Protein AF-0000000083128935 (afdb_homodimer)

Structure (mmCIF, N/CA/C/O backbone):
data_AF-0000000083128935-model_v1
#
loop_
_entity.id
_entity.type
_entity.pdbx_description
1 polymer 'RING-type domain-containing protein'
#
loop_
_atom_site.group_PDB
_atom_site.id
_atom_site.type_symbol
_atom_site.label_atom_id
_atom_site.label_alt_id
_atom_site.label_comp_id
_atom_site.label_asym_id
_atom_site.label_entity_id
_atom_site.label_seq_id
_atom_site.pdbx_PDB_ins_code
_atom_site.Cartn_x
_atom_site.Cartn_y
_atom_site.Cartn_z
_atom_site.occupancy
_atom_site.B_iso_or_equiv
_atom_site.auth_seq_id
_atom_site.auth_comp_id
_atom_site.auth_asym_id
_atom_site.auth_atom_id
_atom_site.pdbx_PDB_model_num
ATOM 1 N N . ILE A 1 1 ? -3.771 40.812 11.758 1 50.5 1 ILE A N 1
ATOM 2 C CA . ILE A 1 1 ? -2.947 39.75 12.344 1 50.5 1 ILE A CA 1
ATOM 3 C C . ILE A 1 1 ? -3.793 38.5 12.578 1 50.5 1 ILE A C 1
ATOM 5 O O . ILE A 1 1 ? -3.291 37.375 12.492 1 50.5 1 ILE A O 1
ATOM 9 N N . LEU A 1 2 ? -5.234 38.781 12.961 1 57.22 2 LEU A N 1
ATOM 10 C CA . LEU A 1 2 ? -6.129 37.688 13.312 1 57.22 2 LEU A CA 1
ATOM 11 C C . LEU A 1 2 ? -6.469 36.844 12.086 1 57.22 2 LEU A C 1
ATOM 13 O O . LEU A 1 2 ? -6.551 35.625 12.172 1 57.22 2 LEU A O 1
ATOM 17 N N . LEU A 1 3 ? -6.664 37.625 10.883 1 59.31 3 LEU A N 1
ATOM 18 C CA . LEU A 1 3 ? -7.074 36.938 9.672 1 59.31 3 LEU A CA 1
ATOM 19 C C . LEU A 1 3 ? -5.957 36.031 9.148 1 59.31 3 LEU A C 1
ATOM 21 O O . LEU A 1 3 ? -6.211 34.906 8.688 1 59.31 3 LEU A O 1
ATOM 25 N N . ARG A 1 4 ? -4.691 36.594 9.391 1 59.19 4 ARG A N 1
ATOM 26 C CA . ARG A 1 4 ? -3.564 35.812 8.891 1 59.19 4 ARG A CA 1
ATOM 27 C C . ARG A 1 4 ? -3.389 34.531 9.695 1 59.19 4 ARG A C 1
ATOM 29 O O . ARG A 1 4 ? -3.088 33.469 9.133 1 59.19 4 ARG A O 1
ATOM 36 N N . GLU A 1 5 ? -3.822 34.719 10.977 1 65.25 5 GLU A N 1
ATOM 37 C CA . GLU A 1 5 ? -3.688 33.562 11.844 1 65.25 5 GLU A CA 1
ATOM 38 C C . GLU A 1 5 ? -4.746 32.5 11.523 1 65.25 5 GLU A C 1
ATOM 40 O O . GLU A 1 5 ? -4.465 31.297 11.547 1 65.25 5 GLU A O 1
ATOM 45 N N . GLY A 1 6 ? -5.879 33.094 11.086 1 65.88 6 GLY A N 1
ATOM 46 C CA . GLY A 1 6 ? -6.988 32.219 10.758 1 65.88 6 GLY A CA 1
ATOM 47 C C . GLY A 1 6 ? -6.777 31.469 9.461 1 65.88 6 GLY A C 1
ATOM 48 O O . GLY A 1 6 ? -7.074 30.266 9.375 1 65.88 6 GLY A O 1
ATOM 49 N N . CYS A 1 7 ? -6.223 32.156 8.461 1 71.62 7 CYS A N 1
ATOM 50 C CA . CYS A 1 7 ? -6 31.547 7.16 1 71.62 7 CYS A CA 1
ATOM 51 C C . CYS A 1 7 ? -4.918 30.469 7.242 1 71.62 7 CYS A C 1
ATOM 53 O O . CYS A 1 7 ? -5.031 29.422 6.613 1 71.62 7 CYS A O 1
ATOM 55 N N . LYS A 1 8 ? -3.975 30.766 8.062 1 73.38 8 LYS A N 1
ATOM 56 C CA . LYS A 1 8 ? -2.881 29.812 8.203 1 73.38 8 LYS A CA 1
ATOM 57 C C . LYS A 1 8 ? -3.354 28.531 8.891 1 73.38 8 LYS A C 1
ATOM 59 O O . LYS A 1 8 ? -2.953 27.422 8.508 1 73.38 8 LYS A O 1
ATOM 64 N N . LYS A 1 9 ? -4.293 28.812 9.805 1 74.25 9 LYS A N 1
ATOM 65 C CA . LYS A 1 9 ? -4.828 27.672 10.531 1 74.25 9 LYS A CA 1
ATOM 66 C C . LYS A 1 9 ? -5.66 26.781 9.609 1 74.25 9 LYS A C 1
ATOM 68 O O . LYS A 1 9 ? -5.582 25.547 9.688 1 74.25 9 LYS A O 1
ATOM 73 N N . ILE A 1 10 ? -6.371 27.422 8.719 1 83.25 10 ILE A N 1
ATOM 74 C CA . ILE A 1 10 ? -7.23 26.672 7.793 1 83.25 10 ILE A CA 1
ATOM 75 C C . ILE A 1 10 ? -6.371 25.922 6.777 1 83.25 10 ILE A C 1
ATOM 77 O O . ILE A 1 10 ? -6.652 24.781 6.445 1 83.25 10 ILE A O 1
ATOM 81 N N . LEU A 1 11 ? -5.328 26.609 6.254 1 85 11 LEU A N 1
ATOM 82 C CA . LEU A 1 11 ? -4.438 25.969 5.297 1 85 11 LEU A CA 1
ATOM 83 C C . LEU A 1 11 ? -3.744 24.75 5.926 1 85 11 LEU A C 1
ATOM 85 O O . LEU A 1 11 ? -3.609 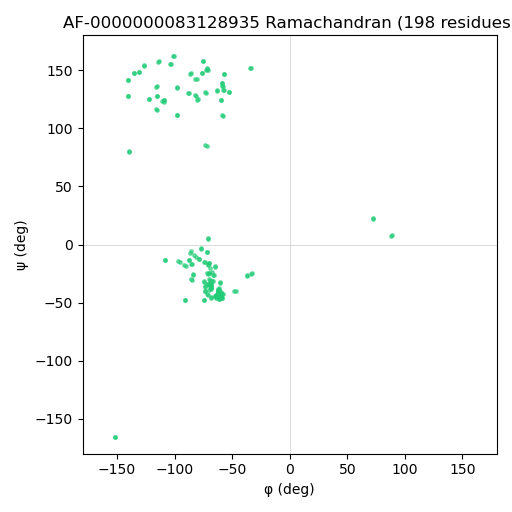23.719 5.285 1 85 11 LEU A O 1
ATOM 89 N N . VAL A 1 12 ? -3.369 24.891 7.18 1 87.69 12 VAL A N 1
ATOM 90 C CA . VAL A 1 12 ? -2.697 23.812 7.887 1 87.69 12 VAL A CA 1
ATOM 91 C C . VAL A 1 12 ? -3.674 22.656 8.102 1 87.69 12 VAL A C 1
ATOM 93 O O . VAL A 1 12 ? -3.332 21.5 7.875 1 87.69 12 VAL A O 1
ATOM 96 N N . ALA A 1 13 ? -4.824 23.031 8.516 1 89.44 13 ALA A N 1
ATOM 97 C CA . ALA A 1 13 ? -5.84 22 8.75 1 89.44 13 ALA A CA 1
ATOM 98 C C . ALA A 1 13 ? -6.176 21.266 7.465 1 89.44 13 ALA A C 1
ATOM 100 O O . ALA A 1 13 ? -6.352 20.047 7.473 1 89.44 13 ALA A O 1
ATOM 101 N N . ASP A 1 14 ? -6.254 22.031 6.41 1 91.38 14 ASP A N 1
ATOM 102 C CA . ASP A 1 14 ? -6.547 21.422 5.109 1 91.38 14 ASP A CA 1
ATOM 103 C C . ASP A 1 14 ? -5.434 20.469 4.684 1 91.38 14 ASP A C 1
ATOM 105 O O . ASP A 1 14 ? -5.703 19.375 4.191 1 91.38 14 ASP A O 1
ATOM 109 N N . SER A 1 15 ? -4.262 20.984 4.91 1 91.94 15 SER A N 1
ATOM 110 C CA . SER A 1 15 ? -3.121 20.141 4.566 1 91.94 15 SER A CA 1
ATOM 111 C C . SER A 1 15 ? -3.09 18.875 5.418 1 91.94 15 SER A C 1
ATOM 113 O O . SER A 1 15 ? -2.834 17.781 4.91 1 91.94 15 SER A O 1
ATOM 115 N N . LEU A 1 16 ? -3.289 19.031 6.629 1 92.94 16 LEU A N 1
ATOM 116 C CA . LEU A 1 16 ? -3.324 17.891 7.535 1 92.94 16 LEU A CA 1
ATOM 117 C C . LEU A 1 16 ? -4.43 16.906 7.141 1 92.94 16 LEU A C 1
ATOM 119 O O . LEU A 1 16 ? -4.219 15.695 7.117 1 92.94 16 LEU A O 1
ATOM 123 N N . SER A 1 17 ? -5.547 17.406 6.777 1 95.25 17 SER A N 1
ATOM 124 C CA . SER A 1 17 ? -6.672 16.578 6.355 1 95.25 17 SER A CA 1
ATOM 125 C C . SER A 1 17 ? -6.348 15.82 5.074 1 95.25 17 SER A C 1
ATOM 127 O O . SER A 1 17 ? -6.684 14.641 4.941 1 95.25 17 SER A O 1
ATOM 129 N N . LEU A 1 18 ? -5.758 16.5 4.125 1 95.5 18 LEU A N 1
ATOM 130 C CA . LEU A 1 18 ? -5.387 15.844 2.877 1 95.5 18 LEU A CA 1
ATOM 131 C C . LEU A 1 18 ? -4.391 14.719 3.127 1 95.5 18 LEU A C 1
ATOM 133 O O . LEU A 1 18 ? -4.555 13.609 2.609 1 95.5 18 LEU A O 1
ATOM 137 N N . LEU A 1 19 ? -3.396 15.008 3.912 1 93.94 19 LEU A N 1
ATOM 138 C CA . LEU A 1 19 ? -2.391 14 4.219 1 93.94 19 LEU A CA 1
ATOM 139 C C . LEU A 1 19 ? -3.014 12.812 4.941 1 93.94 19 LEU A C 1
ATOM 141 O O . LEU A 1 19 ? -2.664 11.656 4.672 1 93.94 19 LEU A O 1
ATOM 145 N N . LYS A 1 20 ? -3.906 13.047 5.844 1 93.69 20 LYS A N 1
ATOM 146 C CA . LYS A 1 20 ? -4.605 11.984 6.562 1 93.69 20 LYS A CA 1
ATOM 147 C C . LYS A 1 20 ? -5.438 11.133 5.609 1 93.69 20 LYS A C 1
ATOM 149 O O . LYS A 1 20 ? -5.441 9.906 5.707 1 93.69 20 LYS A O 1
ATOM 154 N N . LYS A 1 21 ? -6.156 11.781 4.703 1 94.5 21 LYS A N 1
ATOM 155 C CA . LYS A 1 21 ? -6.953 11.07 3.705 1 94.5 21 LYS A CA 1
ATOM 156 C C . LYS A 1 21 ? -6.07 10.18 2.832 1 94.5 21 LYS A C 1
ATOM 158 O O . LYS A 1 21 ? -6.406 9.023 2.578 1 94.5 21 LYS A O 1
ATOM 163 N N . MET A 1 22 ? -4.941 10.68 2.377 1 92.94 22 MET A N 1
ATOM 164 C CA . MET A 1 22 ? -3.99 9.906 1.579 1 92.94 22 MET A CA 1
ATOM 165 C C . MET A 1 22 ? -3.508 8.68 2.342 1 92.94 22 MET A C 1
ATOM 167 O O . MET A 1 22 ? -3.463 7.578 1.79 1 92.94 22 MET A O 1
ATOM 171 N N . HIS A 1 23 ? -3.178 8.891 3.531 1 91.75 23 HIS A N 1
ATOM 172 C CA . HIS A 1 23 ? -2.725 7.789 4.375 1 91.75 23 HIS A CA 1
ATOM 173 C C . HIS A 1 23 ? -3.811 6.73 4.527 1 91.75 23 HIS A C 1
ATOM 175 O O . HIS A 1 23 ? -3.539 5.531 4.398 1 91.75 23 HIS A O 1
ATOM 181 N N . ARG A 1 24 ? -5.016 7.203 4.773 1 91.25 24 ARG A N 1
ATOM 182 C CA . ARG A 1 24 ? -6.129 6.273 4.949 1 91.25 24 ARG A CA 1
ATOM 183 C C . ARG A 1 24 ? -6.363 5.461 3.68 1 91.25 24 ARG A C 1
ATOM 185 O O . ARG A 1 24 ? -6.633 4.258 3.748 1 91.25 24 ARG A O 1
ATOM 192 N N . THR A 1 25 ? -6.285 6.039 2.562 1 93.44 25 THR A N 1
ATOM 193 C CA . THR A 1 25 ? -6.441 5.348 1.287 1 93.44 25 THR A CA 1
ATOM 194 C C . THR A 1 25 ? -5.355 4.289 1.111 1 93.44 25 THR A C 1
ATOM 196 O O . THR A 1 25 ? -5.637 3.174 0.665 1 93.44 25 THR A O 1
ATOM 199 N N . GLN A 1 26 ? -4.195 4.68 1.578 1 92.62 26 GLN A N 1
ATOM 200 C CA . GLN A 1 26 ? -3.051 3.791 1.417 1 92.62 26 GLN A CA 1
ATOM 201 C C . GLN A 1 26 ? -3.137 2.605 2.373 1 92.62 26 GLN A C 1
ATOM 203 O O . GLN A 1 26 ? -2.447 1.599 2.186 1 92.62 26 GLN A O 1
ATOM 208 N N . MET A 1 27 ? -3.998 2.695 3.357 1 92.38 27 MET A N 1
ATOM 209 C CA . MET A 1 27 ? -4.164 1.609 4.32 1 92.38 27 MET A CA 1
ATOM 210 C C . MET A 1 27 ? -5.098 0.535 3.771 1 92.38 27 MET A C 1
ATOM 212 O O . MET A 1 27 ? -5.191 -0.556 4.336 1 92.38 27 MET A O 1
ATOM 216 N N . LYS A 1 28 ? -5.684 0.841 2.719 1 92.62 28 LYS A N 1
ATOM 217 C CA . LYS A 1 28 ? -6.543 -0.142 2.064 1 92.62 28 LYS A CA 1
ATOM 218 C C . LYS A 1 28 ? -5.715 -1.244 1.407 1 92.62 28 LYS A C 1
ATOM 220 O O . LYS A 1 28 ? -4.609 -0.994 0.923 1 92.62 28 LYS A O 1
ATOM 225 N N . GLY A 1 29 ? -6.324 -2.438 1.347 1 95.06 29 GLY A N 1
ATOM 226 C CA . GLY A 1 29 ? -5.664 -3.564 0.708 1 95.06 29 GLY A CA 1
ATOM 227 C C . GLY A 1 29 ? -5.664 -3.475 -0.807 1 95.06 29 GLY A C 1
ATOM 228 O O . GLY A 1 29 ? -6.523 -2.818 -1.396 1 95.06 29 GLY A O 1
ATOM 229 N N . ILE A 1 30 ? -4.738 -4.164 -1.372 1 95.44 30 ILE A N 1
ATOM 230 C CA . ILE A 1 30 ? -4.641 -4.301 -2.822 1 95.44 30 ILE A CA 1
ATOM 231 C C . ILE A 1 30 ? -4.859 -5.762 -3.217 1 95.44 30 ILE A C 1
ATOM 233 O O . ILE A 1 30 ? -4.191 -6.656 -2.697 1 95.44 30 ILE A O 1
ATOM 237 N N . LEU A 1 31 ? -5.781 -5.93 -4.133 1 94.19 31 LEU A N 1
ATOM 238 C CA . LEU A 1 31 ? -6.047 -7.273 -4.633 1 94.19 31 LEU A CA 1
ATOM 239 C C . LEU A 1 31 ? -5.031 -7.668 -5.695 1 94.19 31 LEU A C 1
ATOM 241 O O . LEU A 1 31 ? -4.789 -6.914 -6.641 1 94.19 31 LEU A O 1
ATOM 245 N N . VAL A 1 32 ? -4.441 -8.82 -5.484 1 94.94 32 VAL A N 1
ATOM 246 C CA . VAL A 1 32 ? -3.543 -9.406 -6.477 1 94.94 32 VAL A CA 1
ATOM 247 C C . VAL A 1 32 ? -4.133 -10.711 -7.004 1 94.94 32 VAL A C 1
ATOM 249 O O . VAL A 1 32 ? -4.293 -11.68 -6.254 1 94.94 32 VAL A O 1
ATOM 252 N N . ASP A 1 33 ? -4.43 -10.672 -8.289 1 91.69 33 ASP A N 1
ATOM 253 C CA . ASP A 1 33 ? -4.996 -11.875 -8.891 1 91.69 33 ASP A CA 1
ATOM 254 C C . ASP A 1 33 ? -4.648 -11.961 -10.375 1 91.69 33 ASP A C 1
ATOM 256 O O . ASP A 1 33 ? -3.748 -11.266 -10.852 1 91.69 33 ASP A O 1
ATOM 260 N N . GLU A 1 34 ? -5.324 -12.805 -11.062 1 89.06 34 GLU A N 1
ATOM 261 C CA . GLU A 1 34 ? -4.965 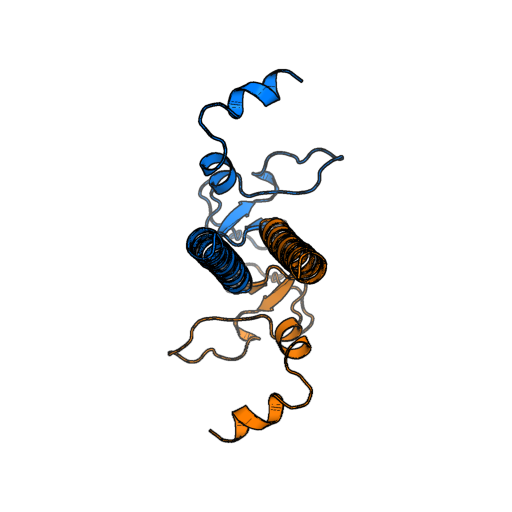-13.148 -12.43 1 89.06 34 GLU A CA 1
ATOM 262 C C . GLU A 1 34 ? -5.234 -11.992 -13.383 1 89.06 34 GLU A C 1
ATOM 264 O O . GLU A 1 34 ? -4.723 -11.969 -14.508 1 89.06 34 GLU A O 1
ATOM 269 N N . GLU A 1 35 ? -5.996 -11.062 -12.93 1 92.31 35 GLU A N 1
ATOM 270 C CA . GLU A 1 35 ? -6.371 -9.961 -13.812 1 92.31 35 GLU A CA 1
ATOM 271 C C . GLU A 1 35 ? -5.312 -8.867 -13.805 1 92.31 35 GLU A C 1
ATOM 273 O O . GLU A 1 35 ? -5.301 -8 -14.688 1 92.31 35 GLU A O 1
ATOM 278 N N . ASN A 1 36 ? -4.492 -8.906 -12.852 1 95.06 36 ASN A N 1
ATOM 279 C CA . ASN A 1 36 ? -3.467 -7.871 -12.742 1 95.06 36 ASN A CA 1
ATOM 280 C C . ASN A 1 36 ? -2.342 -8.086 -13.75 1 95.06 36 ASN A C 1
ATOM 282 O O . ASN A 1 36 ? -2.014 -9.219 -14.086 1 95.06 36 ASN A O 1
ATOM 286 N N . ILE A 1 37 ? -1.796 -6.938 -14.188 1 97 37 ILE A N 1
ATOM 287 C CA . ILE A 1 37 ? -0.75 -7.012 -15.203 1 97 37 ILE A CA 1
ATOM 288 C C . ILE A 1 37 ? 0.483 -6.242 -14.727 1 97 37 ILE A C 1
ATOM 290 O O . ILE A 1 37 ? 0.373 -5.32 -13.914 1 97 37 ILE A O 1
ATOM 294 N N . CYS A 1 38 ? 1.597 -6.59 -15.18 1 96.88 38 CYS A N 1
ATOM 295 C CA . CYS A 1 38 ? 2.832 -5.84 -14.984 1 96.88 38 CYS A CA 1
ATOM 296 C C . CYS A 1 38 ? 2.842 -4.574 -15.836 1 96.88 38 CYS A C 1
ATOM 298 O O . CYS A 1 38 ? 2.654 -4.637 -17.047 1 96.88 38 CYS A O 1
ATOM 300 N N . GLU A 1 39 ? 3.146 -3.492 -15.258 1 96.62 39 GLU A N 1
ATOM 301 C CA . GLU A 1 39 ? 3.078 -2.227 -15.984 1 96.62 39 GLU A CA 1
ATOM 302 C C . GLU A 1 39 ? 4.293 -2.041 -16.891 1 96.62 39 GLU A C 1
ATOM 304 O O . GLU A 1 39 ? 4.312 -1.147 -17.734 1 96.62 39 GLU A O 1
ATOM 309 N N . SER A 1 40 ? 5.285 -2.889 -16.672 1 95.12 40 SER A N 1
ATOM 310 C CA . SER A 1 40 ? 6.496 -2.793 -17.484 1 95.12 40 SER A CA 1
ATOM 311 C C . SER A 1 40 ? 6.398 -3.666 -18.719 1 95.12 40 SER A C 1
ATOM 313 O O . SER A 1 40 ? 6.668 -3.205 -19.844 1 95.12 40 SER A O 1
ATOM 315 N N . CYS A 1 41 ? 5.996 -4.895 -18.594 1 96.5 41 CYS A N 1
ATOM 316 C CA . CYS A 1 41 ? 6.031 -5.82 -19.719 1 96.5 41 CYS A CA 1
ATOM 317 C C . CYS A 1 41 ? 4.625 -6.109 -20.234 1 96.5 41 CYS A C 1
ATOM 319 O O . CYS A 1 41 ? 4.457 -6.789 -21.25 1 96.5 41 CYS A O 1
ATOM 321 N N . LEU A 1 42 ? 3.59 -5.77 -19.531 1 96.75 42 LEU A N 1
ATOM 322 C CA . LEU A 1 42 ? 2.184 -5.859 -19.906 1 96.75 42 LEU A CA 1
ATOM 323 C C . LEU A 1 42 ? 1.713 -7.309 -19.906 1 96.75 42 LEU A C 1
ATOM 325 O O . LEU A 1 42 ? 0.702 -7.641 -20.531 1 96.75 42 LEU A O 1
ATOM 329 N N . SER A 1 43 ? 2.398 -8.133 -19.188 1 95.31 43 SER A N 1
ATOM 330 C CA . SER A 1 43 ? 1.977 -9.516 -19 1 95.31 43 SER A CA 1
ATOM 331 C C . SER A 1 43 ? 1.308 -9.703 -17.641 1 95.31 43 SER A C 1
ATOM 333 O O . SER A 1 43 ? 1.465 -8.875 -16.75 1 95.31 43 SER A O 1
ATOM 335 N N . PRO A 1 44 ? 0.587 -10.82 -17.562 1 93.12 44 PRO A N 1
ATOM 336 C CA . PRO A 1 44 ? -0.011 -11.086 -16.25 1 93.12 44 PRO A CA 1
ATOM 337 C C . PRO A 1 44 ? 1.027 -11.18 -15.133 1 93.12 44 PRO A C 1
ATOM 339 O O . PRO A 1 44 ? 2.096 -11.773 -15.328 1 93.12 44 PRO A O 1
ATOM 342 N N . ILE A 1 45 ? 0.718 -10.578 -14.07 1 92.81 45 ILE A N 1
ATOM 343 C CA . ILE A 1 45 ? 1.621 -10.602 -12.93 1 92.81 45 ILE A CA 1
ATOM 344 C C . ILE A 1 45 ? 1.84 -12.047 -12.477 1 92.81 45 ILE A C 1
ATOM 346 O O . ILE A 1 45 ? 2.971 -12.453 -12.195 1 92.81 45 ILE A O 1
ATOM 350 N N . LEU A 1 46 ? 0.794 -12.766 -12.422 1 89.19 46 LEU A N 1
ATOM 351 C CA . LEU A 1 46 ? 0.878 -14.164 -12.016 1 89.19 46 LEU A CA 1
ATOM 352 C C . LEU A 1 46 ? 1.143 -15.07 -13.219 1 89.19 46 LEU A C 1
ATOM 354 O O . LEU A 1 46 ? 0.424 -15 -14.219 1 89.19 46 LEU A O 1
ATOM 358 N N . PRO A 1 47 ? 2.117 -15.852 -12.961 1 85.06 47 PRO A N 1
ATOM 359 C CA . PRO A 1 47 ? 2.428 -16.75 -14.078 1 85.06 47 PRO A CA 1
ATOM 360 C C . PRO A 1 47 ? 1.366 -17.828 -14.289 1 85.06 47 PRO A C 1
ATOM 362 O O . PRO A 1 47 ? 0.685 -18.219 -13.336 1 85.06 47 PRO A O 1
ATOM 365 N N . SER A 1 48 ? 1.276 -18.203 -15.516 1 77.69 48 SER A N 1
ATOM 366 C CA . SER A 1 48 ? 0.368 -19.297 -15.844 1 77.69 48 SER A CA 1
ATOM 367 C C . SER A 1 48 ? 0.896 -20.641 -15.328 1 77.69 48 SER A C 1
ATOM 369 O O . SER A 1 48 ? 0.117 -21.516 -14.961 1 77.69 48 SER A O 1
ATOM 371 N N . ASP A 1 49 ? 2.268 -20.672 -15.398 1 73.75 49 ASP A N 1
ATOM 372 C CA . ASP A 1 49 ? 2.92 -21.891 -14.914 1 73.75 49 ASP A CA 1
ATOM 373 C C . ASP A 1 49 ? 3.418 -21.719 -13.477 1 73.75 49 ASP A C 1
ATOM 375 O O . ASP A 1 49 ? 4.32 -20.906 -13.227 1 73.75 49 ASP A O 1
ATOM 379 N N . ALA A 1 50 ? 2.826 -22.406 -12.555 1 67.5 50 ALA A N 1
ATOM 380 C CA . ALA A 1 50 ? 3.119 -22.281 -11.125 1 67.5 50 ALA A CA 1
ATOM 381 C C . ALA A 1 50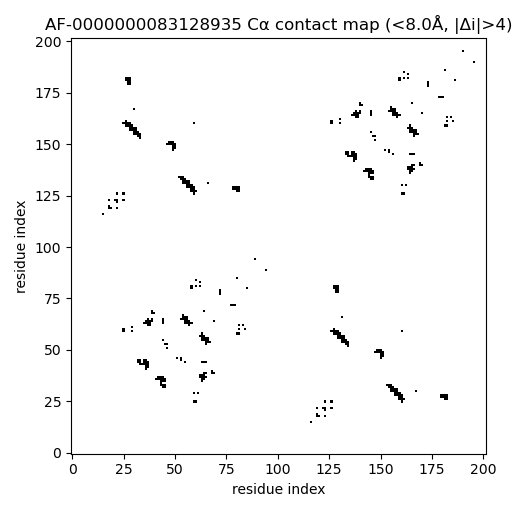 ? 4.547 -22.734 -10.82 1 67.5 50 ALA A C 1
ATOM 383 O O . ALA A 1 50 ? 5.098 -22.391 -9.766 1 67.5 50 ALA A O 1
ATOM 384 N N . ALA A 1 51 ? 5.117 -23.453 -11.68 1 70.31 51 ALA A N 1
ATOM 385 C CA . ALA A 1 51 ? 6.445 -24 -11.391 1 70.31 51 ALA A CA 1
ATOM 386 C C . ALA A 1 51 ? 7.52 -22.922 -11.555 1 70.31 51 ALA A C 1
ATOM 388 O O . ALA A 1 51 ? 8.656 -23.109 -11.109 1 70.31 51 ALA A O 1
ATOM 389 N N . LYS A 1 52 ? 7.102 -21.797 -11.977 1 74.75 52 LYS A N 1
ATOM 390 C CA . LYS A 1 52 ? 8.102 -20.75 -12.18 1 74.75 52 LYS A CA 1
ATOM 391 C C . LYS A 1 52 ? 8.156 -19.812 -10.977 1 74.75 52 LYS A C 1
ATOM 393 O O . LYS A 1 52 ? 7.133 -19.516 -10.359 1 74.75 52 LYS A O 1
ATOM 398 N N . PRO A 1 53 ? 9.453 -19.562 -10.648 1 78.69 53 PRO A N 1
ATOM 399 C CA . PRO A 1 53 ? 9.57 -18.578 -9.57 1 78.69 53 PRO A CA 1
ATOM 400 C C . PRO A 1 53 ? 8.805 -17.281 -9.859 1 78.69 53 PRO A C 1
ATOM 402 O O . PRO A 1 53 ? 8.734 -16.859 -11.016 1 78.69 53 PRO A O 1
ATOM 405 N N . PHE A 1 54 ? 8.117 -16.938 -8.961 1 84.56 54 PHE A N 1
ATOM 406 C CA . PHE A 1 54 ? 7.305 -15.727 -9.117 1 84.56 54 PHE A CA 1
ATOM 407 C C . PHE A 1 54 ? 7.641 -14.711 -8.039 1 84.56 54 PHE A C 1
ATOM 409 O O . PHE A 1 54 ? 7.785 -15.062 -6.863 1 84.56 54 PHE A O 1
ATOM 416 N N . SER A 1 55 ? 7.992 -13.477 -8.438 1 91.94 55 SER A N 1
ATOM 417 C CA . SER A 1 55 ? 8.172 -12.344 -7.531 1 91.94 55 SER A CA 1
ATOM 418 C C . SER A 1 55 ? 7.625 -11.055 -8.133 1 91.94 55 SER A C 1
ATOM 420 O O . SER A 1 55 ? 7.934 -10.719 -9.281 1 91.94 55 SER A O 1
ATOM 422 N N . ALA A 1 56 ? 6.781 -10.383 -7.367 1 95 56 ALA A N 1
ATOM 423 C CA . ALA A 1 56 ? 6.176 -9.148 -7.855 1 95 56 ALA A CA 1
ATOM 424 C C . ALA A 1 56 ? 6.309 -8.031 -6.824 1 95 56 ALA A C 1
ATOM 426 O O . ALA A 1 56 ? 6.375 -8.289 -5.621 1 95 56 ALA A O 1
ATOM 427 N N . VAL A 1 57 ? 6.414 -6.824 -7.297 1 96.38 57 VAL A N 1
ATOM 428 C CA . VAL A 1 57 ? 6.402 -5.637 -6.445 1 96.38 57 VAL A CA 1
ATOM 429 C C . VAL A 1 57 ? 5.098 -4.871 -6.648 1 96.38 57 VAL A C 1
ATOM 431 O O . VAL A 1 57 ? 4.746 -4.52 -7.777 1 96.38 57 VAL A O 1
ATOM 434 N N . VAL A 1 58 ? 4.383 -4.648 -5.504 1 96.81 58 VAL A N 1
ATOM 435 C CA . VAL A 1 58 ? 3.07 -4.008 -5.535 1 96.81 58 VAL A CA 1
ATOM 436 C C . VAL A 1 58 ? 3.129 -2.674 -4.793 1 96.81 58 VAL A C 1
ATOM 438 O O . VAL A 1 58 ? 3.691 -2.588 -3.701 1 96.81 58 VAL A O 1
ATOM 441 N N . PHE A 1 59 ? 2.521 -1.694 -5.414 1 95.44 59 PHE A N 1
ATOM 442 C CA . PHE A 1 59 ? 2.494 -0.366 -4.812 1 95.44 59 PHE A CA 1
ATOM 443 C C . PHE A 1 59 ? 1.073 0.026 -4.426 1 95.44 59 PHE A C 1
ATOM 445 O O . PHE A 1 59 ? 0.109 -0.439 -5.039 1 95.44 59 PHE A O 1
ATOM 452 N N . HIS A 1 60 ? 0.961 0.926 -3.516 1 92.06 60 HIS A N 1
ATOM 453 C CA . HIS A 1 60 ? -0.349 1.355 -3.041 1 92.06 60 HIS A CA 1
ATOM 454 C C . HIS A 1 60 ? -1.117 2.094 -4.133 1 92.06 60 HIS A C 1
ATOM 456 O O . HIS A 1 60 ? -2.348 2.174 -4.086 1 92.06 60 HIS A O 1
ATOM 462 N N . CYS A 1 61 ? -0.437 2.604 -5.016 1 92.44 61 CYS A N 1
ATOM 463 C CA . CYS A 1 61 ? -1.086 3.248 -6.148 1 92.44 61 CYS A CA 1
ATOM 464 C C . CYS A 1 61 ? -1.723 2.215 -7.07 1 92.44 61 CYS A C 1
ATOM 466 O O . CYS A 1 61 ? -2.312 2.57 -8.094 1 92.44 61 CYS A O 1
ATOM 468 N N . ARG A 1 62 ? -1.542 1.001 -6.863 1 93.94 62 ARG A N 1
ATOM 469 C CA . ARG A 1 62 ? -2.148 -0.142 -7.535 1 93.94 62 ARG A CA 1
ATOM 470 C C . ARG A 1 62 ? -1.344 -0.542 -8.766 1 93.94 62 ARG A C 1
ATOM 472 O O . ARG A 1 62 ? -1.74 -1.443 -9.508 1 93.94 62 ARG A O 1
ATOM 479 N N . HIS A 1 63 ? -0.189 0.042 -8.984 1 95.69 63 HIS A N 1
ATOM 480 C CA . HIS A 1 63 ? 0.731 -0.438 -10.008 1 95.69 63 HIS A CA 1
ATOM 481 C C . HIS A 1 63 ? 1.54 -1.63 -9.508 1 95.69 63 HIS A C 1
ATOM 483 O O . HIS A 1 63 ? 1.965 -1.656 -8.352 1 95.69 63 HIS A O 1
ATOM 489 N N . MET A 1 64 ? 1.737 -2.523 -10.438 1 97.44 64 MET A N 1
ATOM 490 C CA . MET A 1 64 ? 2.459 -3.744 -10.094 1 97.44 64 MET A CA 1
ATOM 491 C C . MET A 1 64 ? 3.5 -4.082 -11.156 1 97.44 64 MET A C 1
ATOM 493 O O . MET A 1 64 ? 3.307 -3.789 -12.336 1 97.44 64 MET A O 1
ATOM 497 N N . PHE A 1 65 ? 4.641 -4.699 -10.711 1 96.5 65 PHE A N 1
ATOM 498 C CA . PHE A 1 65 ? 5.742 -5.082 -11.586 1 96.5 65 PHE A CA 1
ATOM 499 C C . PHE A 1 65 ? 6.312 -6.434 -11.172 1 96.5 65 PHE A C 1
ATOM 501 O O . PHE A 1 65 ? 6.387 -6.75 -9.984 1 96.5 65 PHE A O 1
ATOM 508 N N . HIS A 1 66 ? 6.637 -7.176 -12.172 1 94.94 66 HIS A N 1
ATOM 509 C CA . HIS A 1 66 ? 7.555 -8.25 -11.805 1 94.94 66 HIS A CA 1
ATOM 510 C C . HIS A 1 66 ? 8.828 -7.691 -11.172 1 94.94 66 HIS A C 1
ATOM 512 O O . HIS A 1 66 ? 9.328 -6.645 -11.586 1 94.94 66 HIS A O 1
ATOM 518 N N . LYS A 1 67 ? 9.344 -8.383 -10.305 1 93.69 67 LYS A N 1
ATOM 519 C CA . LYS A 1 67 ? 10.578 -7.926 -9.672 1 93.69 67 LYS A CA 1
ATOM 520 C C . LYS A 1 67 ? 11.68 -7.719 -10.711 1 93.69 67 LYS A C 1
ATOM 522 O O . LYS A 1 67 ? 12.414 -6.727 -10.656 1 93.69 67 LYS A O 1
ATOM 527 N N . GLU A 1 68 ? 11.734 -8.641 -11.57 1 91.69 68 GLU A N 1
ATOM 528 C CA . GLU A 1 68 ? 12.797 -8.625 -12.57 1 91.69 68 GLU A CA 1
ATOM 529 C C . GLU A 1 68 ? 12.578 -7.504 -13.586 1 91.69 68 GLU A C 1
ATOM 531 O O . GLU A 1 68 ? 13.492 -7.156 -14.336 1 91.69 68 GLU A O 1
ATOM 536 N N . CYS A 1 69 ? 11.391 -6.965 -13.664 1 93.94 69 CYS A N 1
ATOM 537 C CA . CYS A 1 69 ? 11.086 -5.918 -14.633 1 93.94 69 CYS A CA 1
ATOM 538 C C . CYS A 1 69 ? 11.414 -4.543 -14.07 1 93.94 69 CYS A C 1
ATOM 540 O O . CYS A 1 69 ? 11.375 -3.545 -14.797 1 93.94 69 CYS A O 1
ATOM 542 N N . LEU A 1 70 ? 11.641 -4.457 -12.781 1 91.25 70 LEU A N 1
ATOM 543 C CA . LEU A 1 70 ? 12.023 -3.197 -12.148 1 91.25 70 LEU A CA 1
ATOM 544 C C . LEU A 1 70 ? 13.531 -2.986 -12.227 1 91.25 70 LEU A C 1
ATOM 546 O O . LEU A 1 70 ? 14.297 -3.953 -12.25 1 91.25 70 LEU A O 1
ATOM 550 N N . PRO A 1 71 ? 13.852 -1.653 -12.336 1 84.69 71 PRO A N 1
ATOM 551 C CA . PRO A 1 71 ? 15.289 -1.391 -12.312 1 84.69 71 PRO A CA 1
ATOM 552 C C . PRO A 1 71 ? 15.961 -1.885 -11.031 1 84.69 71 PRO A C 1
ATOM 554 O O . PRO A 1 71 ? 15.336 -1.882 -9.969 1 84.69 71 PRO A O 1
ATOM 557 N N . MET A 1 72 ? 17.125 -2.461 -11.219 1 75.81 72 MET A N 1
ATOM 558 C CA . MET A 1 72 ? 17.875 -2.971 -10.07 1 75.81 72 MET A CA 1
ATOM 559 C C . MET A 1 72 ? 18.156 -1.856 -9.07 1 75.81 72 MET A C 1
ATOM 561 O O . MET A 1 72 ? 18.547 -0.753 -9.453 1 75.81 72 MET A O 1
ATOM 565 N N . THR A 1 73 ? 17.5 -1.993 -7.969 1 70 73 THR A N 1
ATOM 566 C CA . THR A 1 73 ? 17.766 -1.018 -6.918 1 70 73 THR A CA 1
ATOM 567 C C . THR A 1 73 ? 19.219 -1.104 -6.453 1 70 73 THR A C 1
ATOM 569 O O . THR A 1 73 ? 19.844 -2.164 -6.547 1 70 73 THR A O 1
ATOM 572 N N . SER A 1 74 ? 19.844 -0.013 -6.363 1 64.75 74 SER A N 1
ATOM 573 C CA . SER A 1 74 ? 21.203 0.017 -5.844 1 64.75 74 SER A CA 1
ATOM 574 C C . SER A 1 74 ? 21.281 -0.589 -4.445 1 64.75 74 SER A C 1
ATOM 576 O O . SER A 1 74 ? 20.297 -0.569 -3.703 1 64.75 74 SER A O 1
ATOM 578 N N . MET A 1 75 ? 22.297 -1.48 -4.25 1 63.69 75 MET A N 1
ATOM 579 C CA . MET A 1 75 ? 22.562 -2.092 -2.949 1 63.69 75 MET A CA 1
ATOM 580 C C . MET A 1 75 ? 22.328 -1.088 -1.822 1 63.69 75 MET A C 1
ATOM 582 O O . MET A 1 75 ? 21.938 -1.465 -0.718 1 63.69 75 MET A O 1
ATOM 586 N N . ASN A 1 76 ? 22.484 0.219 -2.127 1 62.22 76 ASN A N 1
ATOM 587 C CA . ASN A 1 76 ? 22.469 1.257 -1.103 1 62.22 76 ASN A CA 1
ATOM 588 C C . ASN A 1 76 ? 21.062 1.796 -0.869 1 62.22 76 ASN A C 1
ATOM 590 O O . ASN A 1 76 ? 20.812 2.465 0.134 1 62.22 76 ASN A O 1
ATOM 594 N N . SER A 1 77 ? 20.141 1.569 -1.827 1 64.25 77 SER A N 1
ATOM 595 C CA . SER A 1 77 ? 18.797 2.076 -1.6 1 64.25 77 SER A CA 1
ATOM 596 C C . SER A 1 77 ? 17.734 1.073 -2.057 1 64.25 77 SER A C 1
ATOM 598 O O . SER A 1 77 ? 17.172 1.211 -3.141 1 64.25 77 SER A O 1
ATOM 600 N N . PRO A 1 78 ? 17.562 0.179 -1.213 1 69.25 78 PRO A N 1
ATOM 601 C CA . PRO A 1 78 ? 16.672 -0.922 -1.596 1 69.25 78 PRO A CA 1
ATOM 602 C C . PRO A 1 78 ? 15.203 -0.501 -1.665 1 69.25 78 PRO A C 1
ATOM 604 O O . PRO A 1 78 ? 14.344 -1.304 -2.035 1 69.25 78 PRO A O 1
ATOM 607 N N . VAL A 1 79 ? 15.023 0.889 -1.464 1 76.38 79 VAL A N 1
ATOM 608 C CA . VAL A 1 79 ? 13.648 1.363 -1.469 1 76.38 79 VAL A CA 1
ATOM 609 C C . VAL A 1 79 ? 13.156 1.523 -2.908 1 76.38 79 VAL A C 1
ATOM 611 O O . VAL A 1 79 ? 13.844 2.125 -3.738 1 76.38 79 VAL A O 1
ATOM 614 N N . GLN A 1 80 ? 12.031 0.835 -3.172 1 88.38 80 GLN A N 1
ATOM 615 C CA . GLN A 1 80 ? 11.469 0.941 -4.516 1 88.38 80 GLN A CA 1
ATOM 616 C C . GLN A 1 80 ? 10.172 1.742 -4.508 1 88.38 80 GLN A C 1
ATOM 618 O O . GLN A 1 80 ? 9.281 1.487 -3.695 1 88.38 80 GLN A O 1
ATOM 623 N N . PHE A 1 81 ? 10.195 2.812 -5.305 1 91.56 81 PHE A N 1
ATOM 624 C CA . PHE A 1 81 ? 8.977 3.568 -5.543 1 91.56 81 PHE A CA 1
ATOM 625 C C . PHE A 1 81 ? 8.398 3.256 -6.918 1 91.56 81 PHE A C 1
ATOM 627 O O . PHE A 1 81 ? 9.109 2.766 -7.797 1 91.56 81 PHE A O 1
ATOM 634 N N . CYS A 1 82 ? 7.148 3.453 -7.055 1 93.06 82 CYS A N 1
ATOM 635 C CA . CYS A 1 82 ? 6.5 3.201 -8.336 1 93.06 82 CYS A CA 1
ATOM 636 C C . CYS A 1 82 ? 7.102 4.07 -9.43 1 93.06 82 CYS A C 1
ATOM 638 O O . CYS A 1 82 ? 7.059 5.301 -9.352 1 93.06 82 CYS A O 1
ATOM 640 N N . ASN A 1 83 ? 7.539 3.459 -10.438 1 88.69 83 ASN A N 1
ATOM 641 C CA . ASN A 1 83 ? 8.172 4.172 -11.539 1 88.69 83 ASN A CA 1
ATOM 642 C C . ASN A 1 83 ? 7.172 5.055 -12.289 1 88.69 83 ASN A C 1
ATOM 644 O O . ASN A 1 83 ? 7.527 6.129 -12.766 1 88.69 83 ASN A O 1
ATOM 648 N N . ILE A 1 84 ? 6.004 4.617 -12.312 1 92.88 84 ILE A N 1
ATOM 649 C CA . ILE A 1 84 ? 4.969 5.332 -13.047 1 92.88 84 ILE A CA 1
ATOM 650 C C . ILE A 1 84 ? 4.559 6.586 -12.281 1 92.88 84 ILE A C 1
ATOM 652 O O . ILE A 1 84 ? 4.547 7.684 -12.836 1 92.88 84 ILE A O 1
ATOM 656 N N . CYS A 1 85 ? 4.324 6.371 -10.984 1 89.88 85 CYS A N 1
ATOM 657 C CA . CYS A 1 85 ? 3.881 7.496 -10.164 1 89.88 85 CYS A CA 1
ATOM 658 C C . CYS A 1 85 ? 5.031 8.453 -9.891 1 89.88 85 CYS A C 1
ATOM 660 O O . CYS A 1 85 ? 4.824 9.664 -9.758 1 89.88 85 CYS A O 1
ATOM 662 N N . SER A 1 86 ? 6.18 7.961 -9.711 1 86.88 86 SER A N 1
ATOM 663 C CA . SER A 1 86 ? 7.355 8.805 -9.492 1 86.88 86 SER A CA 1
ATOM 664 C C . SER A 1 86 ? 7.625 9.695 -10.695 1 86.88 86 SER A C 1
ATOM 666 O O . SER A 1 86 ? 8.133 10.812 -10.547 1 86.88 86 SER A O 1
ATOM 668 N N . ALA A 1 87 ? 7.441 9.141 -11.797 1 81.88 87 ALA A N 1
ATOM 669 C CA . ALA A 1 87 ? 7.641 9.922 -13.008 1 81.88 87 ALA A CA 1
ATOM 670 C C . ALA A 1 87 ? 6.676 11.102 -13.07 1 81.88 87 ALA A C 1
ATOM 672 O O . ALA A 1 87 ? 7.043 12.195 -13.516 1 81.88 87 ALA A O 1
ATOM 673 N N . LYS A 1 88 ? 5.512 10.805 -12.672 1 74.19 88 LYS A N 1
ATOM 674 C CA . LYS A 1 88 ? 4.504 11.859 -12.664 1 74.19 88 LYS A CA 1
ATOM 675 C C . LYS A 1 88 ? 4.914 13.008 -11.742 1 74.19 88 LYS A C 1
ATOM 677 O O . LYS A 1 88 ? 4.598 14.164 -12.008 1 74.19 88 LYS A O 1
ATOM 682 N N . HIS A 1 89 ? 5.609 12.641 -10.695 1 69.44 89 HIS A N 1
ATOM 683 C CA . HIS A 1 89 ? 6.008 13.648 -9.719 1 69.44 89 HIS A CA 1
ATOM 684 C C . HIS A 1 89 ? 7.293 14.352 -10.141 1 69.44 89 HIS A C 1
ATOM 686 O O . HIS A 1 89 ? 7.59 15.453 -9.672 1 69.44 89 HIS A O 1
ATOM 692 N N . ARG A 1 90 ? 8.227 13.664 -10.992 1 66.56 90 ARG A N 1
ATOM 693 C CA . ARG A 1 90 ? 9.484 14.258 -11.43 1 66.56 90 ARG A CA 1
ATOM 694 C C . ARG A 1 90 ? 9.25 15.359 -12.461 1 66.56 90 ARG A C 1
ATOM 696 O O . ARG A 1 90 ? 8.406 15.211 -13.344 1 66.56 90 ARG A O 1
ATOM 703 N N . GLY A 1 91 ? 9.031 16.359 -12.055 1 54.66 91 GLY A N 1
ATOM 704 C CA . GLY A 1 91 ? 8.906 17.438 -13.023 1 54.66 91 GLY A CA 1
ATOM 705 C C . GLY A 1 91 ? 9.828 17.281 -14.219 1 54.66 91 GLY A C 1
ATOM 706 O O . GLY A 1 91 ? 10.727 16.422 -14.203 1 54.66 91 GLY A O 1
ATOM 707 N N . PRO A 1 92 ? 9.484 17.797 -15.398 1 54.28 92 PRO A N 1
ATOM 708 C CA . PRO A 1 92 ? 10.258 17.719 -16.641 1 54.28 92 PRO A CA 1
ATOM 709 C C . PRO A 1 92 ? 11.766 17.734 -16.391 1 54.28 92 PRO A C 1
ATOM 711 O O . PRO A 1 92 ? 12.539 17.234 -17.219 1 54.28 92 PRO A O 1
ATOM 714 N N . GLY A 1 93 ? 12.242 18.234 -15.391 1 47.19 93 GLY A N 1
ATOM 715 C CA . GLY A 1 93 ? 13.656 18.484 -15.172 1 47.19 93 GLY A CA 1
ATOM 716 C C . GLY A 1 93 ? 14.359 17.391 -14.398 1 47.19 93 GLY A C 1
ATOM 717 O O . GLY A 1 93 ? 15.562 17.469 -14.148 1 47.19 93 GLY A O 1
ATOM 718 N N . SER A 1 94 ? 13.68 16.531 -13.766 1 48.12 94 SER A N 1
ATOM 719 C CA . SER A 1 94 ? 14.328 15.547 -12.906 1 48.12 94 SER A CA 1
ATOM 720 C C . SER A 1 94 ? 15.117 14.531 -13.719 1 48.12 94 SER A C 1
ATOM 722 O O . SER A 1 94 ? 15.781 13.656 -13.156 1 48.12 94 SER A O 1
ATOM 724 N N . ALA A 1 95 ? 14.773 14.117 -14.828 1 41.47 95 ALA A N 1
ATOM 725 C CA . ALA A 1 95 ? 15.516 13.18 -15.68 1 41.47 95 ALA A CA 1
ATOM 726 C C . ALA A 1 95 ? 16.984 13.578 -15.781 1 41.47 95 ALA A C 1
ATOM 728 O O . ALA A 1 95 ? 17.828 12.75 -16.141 1 41.47 95 ALA A O 1
ATOM 729 N N . MET A 1 96 ? 17.203 14.703 -15.875 1 41.28 96 MET A N 1
ATOM 730 C CA . MET A 1 96 ? 18.516 15.156 -16.312 1 41.28 96 MET A CA 1
ATOM 731 C C . MET A 1 96 ? 19.578 14.898 -15.242 1 41.28 96 MET A C 1
ATOM 733 O O . MET A 1 96 ? 20.75 14.742 -15.547 1 41.28 96 MET A O 1
ATOM 737 N N . LEU A 1 97 ? 19.203 14.812 -14.031 1 37.66 97 LEU A N 1
ATOM 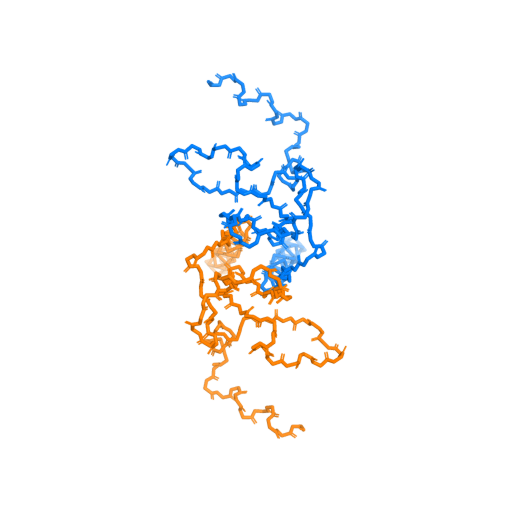738 C CA . LEU A 1 97 ? 20.266 14.844 -13.031 1 37.66 97 LEU A CA 1
ATOM 739 C C . LEU A 1 97 ? 20.844 13.445 -12.812 1 37.66 97 LEU A C 1
ATOM 741 O O . LEU A 1 97 ? 21.953 13.305 -12.289 1 37.66 97 LEU A O 1
ATOM 745 N N . GLU A 1 98 ? 20.188 12.445 -12.953 1 40.25 98 GLU A N 1
ATOM 746 C CA . GLU A 1 98 ? 20.781 11.148 -12.648 1 40.25 98 GLU A CA 1
ATOM 747 C C . GLU A 1 98 ? 21.828 10.758 -13.695 1 40.25 98 GLU A C 1
ATOM 749 O O . GLU A 1 98 ? 22.5 9.734 -13.555 1 40.25 98 GLU A O 1
ATOM 754 N N . MET A 1 99 ? 21.781 11.203 -14.812 1 31.27 99 MET A N 1
ATOM 755 C CA . MET A 1 99 ? 22.844 10.844 -15.742 1 31.27 99 MET A CA 1
ATOM 756 C C . MET A 1 99 ? 24.188 11.422 -15.281 1 31.27 99 MET A C 1
ATOM 758 O O . MET A 1 99 ? 25.234 11.078 -15.828 1 31.27 99 MET A O 1
ATOM 762 N N . LYS A 1 100 ? 24.219 12.477 -14.555 1 32.84 100 LYS A N 1
ATOM 763 C CA . LYS A 1 100 ? 25.547 13.047 -14.336 1 32.84 100 LYS A CA 1
ATOM 764 C C . LYS A 1 100 ? 26.234 12.391 -13.141 1 32.84 100 LYS A C 1
ATOM 766 O O . LYS A 1 100 ? 27.344 12.766 -12.781 1 32.84 100 L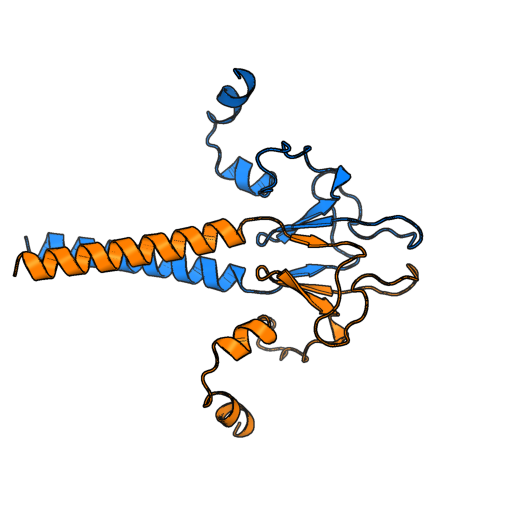YS A O 1
ATOM 771 N N . LYS A 1 101 ? 25.656 11.539 -12.312 1 28.27 101 LYS A N 1
ATOM 772 C CA . LYS A 1 101 ? 26.656 10.93 -11.43 1 28.27 101 LYS A CA 1
ATOM 773 C C . LYS A 1 101 ? 27.297 9.703 -12.078 1 28.27 101 LYS A C 1
ATOM 775 O O . LYS A 1 101 ? 26.609 8.93 -12.75 1 28.27 101 LYS A O 1
ATOM 780 N N . ILE B 1 1 ? 1.405 34.312 25.391 1 50.22 1 ILE B N 1
ATOM 781 C CA . ILE B 1 1 ? 0.615 34.062 24.188 1 50.22 1 ILE B CA 1
ATOM 782 C C . ILE B 1 1 ? 1.522 33.531 23.078 1 50.22 1 ILE B C 1
ATOM 784 O O . ILE B 1 1 ? 1.078 32.781 22.203 1 50.22 1 ILE B O 1
ATOM 788 N N . LEU B 1 2 ? 2.932 34.125 23.094 1 57.56 2 LEU B N 1
ATOM 789 C CA . LEU B 1 2 ? 3.879 33.781 22.031 1 57.56 2 LEU B CA 1
ATOM 790 C C . LEU B 1 2 ? 4.305 32.312 22.109 1 57.56 2 LEU B C 1
ATOM 792 O O . LEU B 1 2 ? 4.461 31.656 21.094 1 57.56 2 LEU B O 1
ATOM 796 N N . LEU B 1 3 ? 4.477 31.844 23.469 1 58.88 3 LEU B N 1
ATOM 797 C CA . LEU B 1 3 ? 4.973 30.484 23.656 1 58.88 3 LEU B CA 1
ATOM 798 C C . LEU B 1 3 ? 3.93 29.469 23.234 1 58.88 3 LEU B C 1
ATOM 800 O O . LEU B 1 3 ? 4.27 28.438 22.625 1 58.88 3 LEU B O 1
ATOM 804 N N . ARG B 1 4 ? 2.625 29.906 23.484 1 59.06 4 ARG B N 1
ATOM 805 C CA . ARG B 1 4 ? 1.566 28.969 23.125 1 59.06 4 ARG B CA 1
ATOM 806 C C . ARG B 1 4 ? 1.444 28.812 21.609 1 59.06 4 ARG B C 1
ATOM 808 O O . ARG B 1 4 ? 1.223 27.719 21.109 1 59.06 4 ARG B O 1
ATOM 815 N N . GLU B 1 5 ? 1.813 29.984 21.031 1 65.12 5 GLU B N 1
ATOM 816 C CA . GLU B 1 5 ? 1.724 29.969 19.562 1 65.12 5 GLU B CA 1
ATOM 817 C C . GLU B 1 5 ? 2.857 29.156 18.953 1 65.12 5 GLU B C 1
ATOM 819 O O . GLU B 1 5 ? 2.65 28.422 17.984 1 65.12 5 GLU B O 1
ATOM 824 N N . GLY B 1 6 ? 3.973 29.25 19.719 1 65.94 6 GLY B N 1
ATOM 825 C CA . GLY B 1 6 ? 5.148 28.531 19.25 1 65.94 6 GLY B CA 1
ATOM 826 C C . GLY B 1 6 ? 5.035 27.031 19.438 1 65.94 6 GLY B C 1
ATOM 827 O O . GLY B 1 6 ? 5.41 26.266 18.547 1 65.94 6 GLY B O 1
ATOM 828 N N . CYS B 1 7 ? 4.469 26.625 20.594 1 72 7 CYS B N 1
ATOM 829 C CA . CYS B 1 7 ? 4.332 25.203 20.891 1 72 7 CYS B CA 1
ATOM 830 C C . CYS B 1 7 ? 3.322 24.531 19.953 1 72 7 CYS B C 1
ATOM 832 O O . CYS B 1 7 ? 3.529 23.406 19.516 1 72 7 CYS B O 1
ATOM 834 N N . LYS B 1 8 ? 2.33 25.297 19.656 1 73.5 8 LYS B N 1
ATOM 835 C CA . LYS B 1 8 ? 1.298 24.75 18.781 1 73.5 8 LYS B CA 1
ATOM 836 C C . LYS B 1 8 ? 1.829 24.562 17.359 1 73.5 8 LYS B C 1
ATOM 838 O O . LYS B 1 8 ? 1.52 23.562 16.703 1 73.5 8 LYS B O 1
ATOM 843 N N . LYS B 1 9 ? 2.707 25.531 17.078 1 74.19 9 LYS B N 1
ATOM 844 C CA . LYS B 1 9 ? 3.287 25.453 15.734 1 74.19 9 LYS B CA 1
ATOM 845 C C . LYS B 1 9 ? 4.215 24.25 15.609 1 74.19 9 LYS B C 1
ATOM 847 O O . LYS B 1 9 ? 4.211 23.562 14.586 1 74.19 9 LYS B O 1
ATOM 852 N N . ILE B 1 10 ? 4.926 23.969 16.672 1 83.19 10 ILE B N 1
ATOM 853 C CA . ILE B 1 10 ? 5.867 22.859 16.672 1 83.19 10 ILE B CA 1
ATOM 854 C C . ILE B 1 10 ? 5.102 21.531 16.688 1 83.19 10 ILE B C 1
ATOM 856 O O . ILE B 1 10 ? 5.469 20.594 15.969 1 83.19 10 ILE B O 1
ATOM 860 N N . LEU B 1 11 ? 4.027 21.453 17.516 1 85.19 11 LEU B N 1
ATOM 861 C CA . LEU B 1 11 ? 3.217 20.25 17.562 1 85.19 11 LEU B CA 1
ATOM 862 C C . LEU B 1 11 ? 2.58 19.969 16.203 1 85.19 11 LEU B C 1
ATOM 864 O O . LEU B 1 11 ? 2.537 18.812 15.758 1 85.19 11 LEU B O 1
ATOM 868 N N . VAL B 1 12 ? 2.148 21 15.531 1 87.94 12 VAL B N 1
ATOM 869 C CA . VAL B 1 12 ? 1.521 20.859 14.227 1 87.94 12 VAL B CA 1
ATOM 870 C C . VAL B 1 12 ? 2.561 20.406 13.203 1 87.94 12 VAL B C 1
ATOM 872 O O . VAL B 1 12 ? 2.307 19.484 12.414 1 87.94 12 VAL B O 1
ATOM 875 N N . ALA B 1 13 ? 3.666 21.047 13.258 1 89.44 13 ALA B N 1
ATOM 876 C CA . ALA B 1 13 ? 4.738 20.703 12.328 1 89.44 13 ALA B CA 1
ATOM 877 C C . ALA B 1 13 ? 5.18 19.25 12.531 1 89.44 13 ALA B C 1
ATOM 879 O O . ALA B 1 13 ? 5.434 18.531 11.562 1 89.44 13 ALA B O 1
ATOM 880 N N . ASP B 1 14 ? 5.246 18.891 13.797 1 91.5 14 ASP B N 1
ATOM 881 C CA . ASP B 1 14 ? 5.633 17.516 14.117 1 91.5 14 ASP B CA 1
ATOM 882 C C . ASP B 1 14 ? 4.602 16.516 13.594 1 91.5 14 ASP B C 1
ATOM 884 O O . ASP B 1 14 ? 4.965 15.477 13.031 1 91.5 14 ASP B O 1
ATOM 888 N N . SER B 1 15 ? 3.4 16.906 13.812 1 92.06 15 SER B N 1
ATOM 889 C CA . SER B 1 15 ? 2.334 16.047 13.328 1 92.06 15 SER B CA 1
ATOM 890 C C . SER B 1 15 ? 2.35 15.945 11.805 1 92.06 15 SER B C 1
ATOM 892 O O . SER B 1 15 ? 2.191 14.859 11.242 1 92.06 15 SER B O 1
ATOM 894 N N . LEU B 1 16 ? 2.484 17.016 11.188 1 93 16 LEU B N 1
ATOM 895 C CA . LEU B 1 16 ? 2.559 17.047 9.727 1 93 16 LEU B CA 1
ATOM 896 C C . LEU B 1 16 ? 3.744 16.219 9.234 1 93 16 LEU B C 1
ATOM 898 O O . LEU B 1 16 ? 3.613 15.445 8.281 1 93 16 LEU B O 1
ATOM 902 N N . SER B 1 17 ? 4.828 16.328 9.891 1 95.38 17 SER B N 1
ATOM 903 C CA . SER B 1 17 ? 6.023 15.57 9.523 1 95.38 17 SER B CA 1
ATOM 904 C C . SER B 1 17 ? 5.805 14.07 9.695 1 95.38 17 SER B C 1
ATOM 906 O O . SER B 1 17 ? 6.223 13.273 8.852 1 95.38 17 SER B O 1
ATOM 908 N N . LEU B 1 18 ? 5.207 13.688 10.781 1 95.44 18 LEU B N 1
ATOM 909 C CA . LEU B 1 18 ? 4.934 12.273 11.023 1 95.44 18 LEU B CA 1
ATOM 910 C C . LEU B 1 18 ? 4.008 11.711 9.953 1 95.44 18 LEU B C 1
ATOM 912 O O . LEU B 1 18 ? 4.273 10.648 9.398 1 95.44 18 LEU B O 1
ATOM 916 N N . LEU B 1 19 ? 2.961 12.422 9.672 1 93.88 19 LEU B N 1
ATOM 917 C CA . LEU B 1 19 ? 2.016 11.969 8.664 1 93.88 19 LEU B CA 1
ATOM 918 C C . LEU B 1 19 ? 2.689 11.867 7.297 1 93.88 19 LEU B C 1
ATOM 920 O O . LEU B 1 19 ? 2.434 10.93 6.543 1 93.88 19 LEU B O 1
ATOM 924 N N . LYS B 1 20 ? 3.518 12.805 6.961 1 93.75 20 LYS B N 1
ATOM 925 C CA . LYS B 1 20 ? 4.258 12.781 5.699 1 93.75 20 LYS B CA 1
ATOM 926 C C . LYS B 1 20 ? 5.188 11.578 5.633 1 93.75 20 LYS B C 1
ATOM 928 O O . LYS B 1 20 ? 5.273 10.906 4.598 1 93.75 20 LYS B O 1
ATOM 933 N N . LYS B 1 21 ? 5.895 11.312 6.715 1 94.44 21 LYS B N 1
ATOM 934 C CA . LYS B 1 21 ? 6.781 10.156 6.789 1 94.44 21 LYS B CA 1
ATOM 935 C C . LYS B 1 21 ? 6.004 8.852 6.594 1 94.44 21 LYS B C 1
ATOM 937 O O . LYS B 1 21 ? 6.434 7.977 5.844 1 94.44 21 LYS B O 1
ATOM 942 N N . MET B 1 22 ? 4.867 8.695 7.23 1 92.94 22 MET B N 1
ATOM 943 C CA . MET B 1 22 ? 4.008 7.52 7.09 1 92.94 22 MET B CA 1
ATOM 944 C C . MET B 1 22 ? 3.574 7.336 5.637 1 92.94 22 MET B C 1
ATOM 946 O O . MET B 1 22 ? 3.629 6.227 5.105 1 92.94 22 MET B O 1
ATOM 950 N N . HIS B 1 23 ? 3.172 8.383 5.07 1 91.5 23 HIS B N 1
ATOM 951 C CA . HIS B 1 23 ? 2.76 8.352 3.672 1 91.5 23 HIS B CA 1
ATOM 952 C C . HIS B 1 23 ? 3.908 7.906 2.771 1 91.5 23 HIS B C 1
ATOM 954 O O . HIS B 1 23 ? 3.729 7.055 1.899 1 91.5 23 HIS B O 1
ATOM 960 N N . ARG B 1 24 ? 5.062 8.5 3.023 1 91.19 24 ARG B N 1
ATOM 961 C CA . ARG B 1 24 ? 6.227 8.156 2.211 1 91.19 24 ARG B CA 1
ATOM 962 C C . ARG B 1 24 ? 6.578 6.684 2.35 1 91.19 24 ARG B C 1
ATOM 964 O O . ARG B 1 24 ? 6.934 6.027 1.365 1 91.19 24 ARG B O 1
ATOM 971 N N . THR B 1 25 ? 6.512 6.141 3.49 1 93.38 25 THR B N 1
ATOM 972 C CA . THR B 1 25 ? 6.773 4.727 3.727 1 93.38 25 THR B CA 1
ATOM 973 C C . THR B 1 25 ? 5.777 3.857 2.967 1 93.38 25 THR B C 1
ATOM 975 O O . THR B 1 25 ? 6.152 2.848 2.367 1 93.38 25 THR B O 1
ATOM 978 N N . GLN B 1 26 ? 4.566 4.363 2.947 1 92.5 26 GLN B N 1
ATOM 979 C CA . GLN B 1 26 ? 3.496 3.605 2.309 1 92.5 26 GLN B CA 1
ATOM 980 C C . GLN B 1 26 ? 3.621 3.648 0.789 1 92.5 26 GLN B C 1
ATOM 982 O O . GLN B 1 26 ? 3.014 2.836 0.088 1 92.5 26 GLN B O 1
ATOM 987 N N . MET B 1 27 ? 4.43 4.559 0.297 1 92.31 27 MET B N 1
ATOM 988 C CA . MET B 1 27 ? 4.637 4.668 -1.145 1 92.31 27 MET B CA 1
ATOM 989 C C . MET B 1 27 ? 5.66 3.645 -1.628 1 92.31 27 MET B C 1
ATOM 991 O O . MET B 1 27 ? 5.801 3.424 -2.832 1 92.31 27 MET B O 1
ATOM 995 N N . LYS B 1 28 ? 6.27 3.066 -0.719 1 92.56 28 LYS B N 1
ATOM 996 C CA . LYS B 1 28 ? 7.215 2.01 -1.067 1 92.56 28 LYS B CA 1
ATOM 997 C C . LYS B 1 28 ? 6.488 0.755 -1.538 1 92.56 28 LYS B C 1
ATOM 999 O O . LYS B 1 28 ? 5.387 0.454 -1.067 1 92.56 28 LYS B O 1
ATOM 1004 N N . GLY B 1 29 ? 7.176 0.002 -2.414 1 95 29 GLY B N 1
ATOM 1005 C CA . GLY B 1 29 ? 6.613 -1.243 -2.912 1 95 29 GLY B CA 1
ATOM 1006 C C . GLY B 1 29 ? 6.664 -2.369 -1.895 1 95 29 GLY B C 1
ATOM 1007 O O . GLY B 1 29 ? 7.504 -2.357 -0.991 1 95 29 GLY B O 1
ATOM 1008 N N . ILE B 1 30 ? 5.824 -3.295 -2.105 1 95.44 30 ILE B N 1
ATOM 1009 C CA . ILE B 1 30 ? 5.789 -4.52 -1.313 1 95.44 30 ILE B CA 1
ATOM 1010 C C . ILE B 1 30 ? 6.133 -5.715 -2.199 1 95.44 30 ILE B C 1
ATOM 1012 O O . ILE B 1 30 ? 5.52 -5.91 -3.25 1 95.44 30 ILE B O 1
ATOM 1016 N N . LEU B 1 31 ? 7.094 -6.469 -1.717 1 94.25 31 LEU B N 1
ATOM 1017 C CA . LEU B 1 31 ? 7.48 -7.676 -2.443 1 94.25 31 LEU B CA 1
ATOM 1018 C C . LEU B 1 31 ? 6.539 -8.828 -2.125 1 94.25 31 LEU B C 1
ATOM 1020 O O . LEU B 1 31 ? 6.277 -9.117 -0.954 1 94.25 31 LEU B O 1
ATOM 1024 N N . VAL B 1 32 ? 6.039 -9.438 -3.176 1 94.94 32 VAL B N 1
ATOM 1025 C CA . VAL B 1 32 ? 5.227 -10.641 -3.043 1 94.94 32 VAL B CA 1
ATOM 1026 C C . VAL B 1 32 ? 5.938 -11.812 -3.711 1 94.94 32 VAL B C 1
ATOM 1028 O O . VAL B 1 32 ? 6.137 -11.82 -4.926 1 94.94 32 VAL B O 1
ATOM 1031 N N . ASP B 1 33 ? 6.273 -12.773 -2.875 1 91.81 33 ASP B N 1
ATOM 1032 C CA . ASP B 1 33 ? 6.945 -13.945 -3.416 1 91.81 33 ASP B CA 1
ATOM 1033 C C . ASP B 1 33 ? 6.66 -15.18 -2.568 1 91.81 33 ASP B C 1
ATOM 1035 O O . ASP B 1 33 ? 5.723 -15.195 -1.771 1 91.81 33 ASP B O 1
ATOM 1039 N N . GLU B 1 34 ? 7.426 -16.172 -2.785 1 89.12 34 GLU B N 1
ATOM 1040 C CA . GLU B 1 34 ? 7.145 -17.484 -2.217 1 89.12 34 GLU B CA 1
ATOM 1041 C C . GLU B 1 34 ? 7.363 -17.5 -0.706 1 89.12 34 GLU B C 1
ATOM 1043 O O . GLU B 1 34 ? 6.898 -18.406 -0.009 1 89.12 34 GLU B O 1
ATOM 1048 N N . GLU B 1 35 ? 8.031 -16.516 -0.227 1 92.31 35 GLU B N 1
ATOM 1049 C CA . GLU B 1 35 ? 8.352 -16.484 1.196 1 92.31 35 GLU B CA 1
ATOM 1050 C C . GLU B 1 35 ? 7.211 -15.883 2.012 1 92.31 35 GLU B C 1
ATOM 1052 O O . GLU B 1 35 ? 7.168 -16.047 3.234 1 92.31 35 GLU B O 1
ATOM 1057 N N . ASN B 1 36 ? 6.363 -15.227 1.356 1 95 36 ASN B N 1
ATOM 1058 C CA . ASN B 1 36 ? 5.262 -14.57 2.057 1 95 36 ASN B CA 1
ATOM 1059 C C . ASN B 1 36 ? 4.195 -15.578 2.479 1 95 36 ASN B C 1
ATOM 1061 O O . ASN B 1 36 ? 3.965 -16.578 1.787 1 95 36 ASN B O 1
ATOM 1065 N N . ILE B 1 37 ? 3.584 -15.25 3.623 1 97 37 ILE B N 1
ATOM 1066 C CA . ILE B 1 37 ? 2.582 -16.172 4.16 1 97 37 ILE B CA 1
ATOM 1067 C C . ILE B 1 37 ? 1.28 -15.414 4.418 1 97 37 ILE B C 1
ATOM 1069 O O . ILE B 1 37 ? 1.291 -14.195 4.637 1 97 37 ILE B O 1
ATOM 1073 N N . CYS B 1 38 ? 0.212 -16.078 4.402 1 96.94 38 CYS B N 1
ATOM 1074 C CA . CYS B 1 38 ? -1.082 -15.547 4.82 1 96.94 38 CYS B CA 1
ATOM 1075 C C . CYS B 1 38 ? -1.154 -15.422 6.336 1 96.94 38 CYS B C 1
ATOM 1077 O O . CYS B 1 38 ? -0.923 -16.391 7.059 1 96.94 38 CYS B O 1
ATOM 1079 N N . GLU B 1 39 ? -1.568 -14.32 6.805 1 96.56 39 GLU B N 1
ATOM 1080 C CA . GLU B 1 39 ? -1.569 -14.094 8.25 1 96.56 39 GLU B CA 1
ATOM 1081 C C . GLU B 1 39 ? -2.762 -14.773 8.914 1 96.56 39 GLU B C 1
ATOM 1083 O O . GLU B 1 39 ? -2.814 -14.883 10.141 1 96.56 39 GLU B O 1
ATOM 1088 N N . SER B 1 40 ? -3.693 -15.211 8.086 1 95.19 40 SER B N 1
ATOM 1089 C CA . SER B 1 40 ? -4.879 -15.875 8.625 1 95.19 40 SER B CA 1
ATOM 1090 C C . SER B 1 40 ? -4.672 -17.375 8.727 1 95.19 40 SER B C 1
ATOM 1092 O O . SER B 1 40 ? -4.945 -17.984 9.766 1 95.19 40 SER B O 1
ATOM 1094 N N . CYS B 1 41 ? -4.18 -18.016 7.715 1 96.5 41 CYS B N 1
ATOM 1095 C CA . CYS B 1 41 ? -4.102 -19.469 7.695 1 96.5 41 CYS B CA 1
ATOM 1096 C C . CYS B 1 41 ? -2.662 -19.953 7.836 1 96.5 41 CYS B C 1
ATOM 1098 O O . CYS B 1 41 ? -2.404 -21.156 7.938 1 96.5 41 CYS B O 1
ATOM 1100 N N . LEU B 1 42 ? -1.674 -19.109 7.691 1 96.75 42 LEU B N 1
ATOM 1101 C CA . LEU B 1 42 ? -0.25 -19.344 7.898 1 96.75 42 LEU B CA 1
ATOM 1102 C C . LEU B 1 42 ? 0.324 -20.203 6.785 1 96.75 42 LEU B C 1
ATOM 1104 O O . LEU B 1 42 ? 1.38 -20.828 6.949 1 96.75 42 LEU B O 1
ATOM 1108 N N . SER B 1 43 ? -0.33 -20.219 5.68 1 95.25 43 SER B N 1
ATOM 1109 C CA . SER B 1 43 ? 0.186 -20.891 4.492 1 95.25 43 SER B CA 1
ATOM 1110 C C . SER B 1 43 ? 0.814 -19.891 3.52 1 95.25 43 SER B C 1
ATOM 1112 O O . SER B 1 43 ? 0.562 -18.688 3.602 1 95.25 43 SER B O 1
ATOM 1114 N N . PRO B 1 44 ? 1.616 -20.484 2.619 1 93.06 44 PRO B N 1
ATOM 1115 C CA . PRO B 1 44 ? 2.186 -19.578 1.614 1 93.06 44 PRO B CA 1
ATOM 1116 C C . PRO B 1 44 ? 1.116 -18.844 0.804 1 93.06 44 PRO B C 1
ATOM 1118 O O . PRO B 1 44 ? 0.106 -19.453 0.428 1 93.06 44 PRO B O 1
ATOM 1121 N N . ILE B 1 45 ? 1.34 -17.609 0.625 1 92.75 45 ILE B N 1
ATOM 1122 C CA . ILE B 1 45 ? 0.401 -16.812 -0.146 1 92.75 45 ILE B CA 1
ATOM 1123 C C . ILE B 1 45 ? 0.28 -17.375 -1.562 1 92.75 45 ILE B C 1
ATOM 1125 O O . ILE B 1 45 ? -0.826 -17.5 -2.094 1 92.75 45 ILE B O 1
ATOM 1129 N N . LEU B 1 46 ? 1.384 -17.688 -2.115 1 89.12 46 LEU B N 1
ATOM 1130 C CA . LEU B 1 46 ? 1.394 -18.25 -3.465 1 89.12 46 LEU B CA 1
ATOM 1131 C C . LEU B 1 46 ? 1.246 -19.766 -3.428 1 89.12 46 LEU B C 1
ATOM 1133 O O . LEU B 1 46 ? 1.994 -20.453 -2.725 1 89.12 46 LEU B O 1
ATOM 1137 N N . PRO B 1 47 ? 0.334 -20.141 -4.234 1 84.88 47 PRO B N 1
ATOM 1138 C CA . PRO B 1 47 ? 0.138 -21.578 -4.242 1 84.88 47 PRO B CA 1
ATOM 1139 C C . PRO B 1 47 ? 1.287 -22.328 -4.914 1 84.88 47 PRO B C 1
ATOM 1141 O O . PRO B 1 47 ? 1.965 -21.781 -5.785 1 84.88 47 PRO B O 1
ATOM 1144 N N . SER B 1 48 ? 1.451 -23.531 -4.449 1 77.69 48 SER B N 1
ATOM 1145 C CA . SER B 1 48 ? 2.453 -24.391 -5.062 1 77.69 48 SER B CA 1
ATOM 1146 C C . SER B 1 48 ? 2.008 -24.859 -6.445 1 77.69 48 SER B C 1
ATOM 1148 O O . SER B 1 48 ? 2.836 -25.062 -7.332 1 77.69 48 SER B O 1
ATOM 1150 N N . ASP B 1 49 ? 0.648 -25.031 -6.488 1 73.69 49 ASP B N 1
ATOM 1151 C CA . ASP B 1 49 ? 0.075 -25.453 -7.762 1 73.69 49 ASP B CA 1
ATOM 1152 C C . ASP B 1 49 ? -0.487 -24.266 -8.539 1 73.69 49 ASP B C 1
ATOM 1154 O O . ASP B 1 49 ? -1.454 -23.641 -8.102 1 73.69 49 ASP B O 1
ATOM 1158 N N . ALA B 1 50 ? 0.106 -23.922 -9.617 1 67.56 50 ALA B N 1
ATOM 1159 C CA . ALA B 1 50 ? -0.245 -22.75 -10.43 1 67.56 50 ALA B CA 1
ATOM 1160 C C . ALA B 1 50 ? -1.642 -22.906 -11.023 1 67.56 50 ALA B C 1
ATOM 1162 O O . ALA B 1 50 ? -2.254 -21.922 -11.438 1 67.56 50 ALA B O 1
ATOM 1163 N N . ALA B 1 51 ? -2.125 -24.094 -11.07 1 70 51 ALA B N 1
ATOM 1164 C CA . ALA B 1 51 ? -3.416 -24.297 -11.719 1 70 51 ALA B CA 1
ATOM 1165 C C . ALA B 1 51 ? -4.562 -23.844 -10.828 1 70 51 ALA B C 1
ATOM 1167 O O . ALA B 1 51 ? -5.699 -23.688 -11.289 1 70 51 ALA B O 1
ATOM 1168 N N . LYS B 1 52 ? -4.23 -23.438 -9.68 1 74.69 52 LYS B N 1
ATOM 1169 C CA . LYS B 1 52 ? -5.301 -23.016 -8.773 1 74.69 52 LYS B CA 1
ATOM 1170 C C . LYS B 1 52 ? -5.477 -21.5 -8.789 1 74.69 52 LYS B C 1
ATOM 1172 O O . LYS B 1 52 ? -4.5 -20.766 -8.898 1 74.69 52 LYS B O 1
ATOM 1177 N N . PRO B 1 53 ? -6.793 -21.203 -8.859 1 78.44 53 PRO B N 1
ATOM 1178 C CA . PRO B 1 53 ? -7.023 -19.75 -8.773 1 78.44 53 PRO B CA 1
ATOM 1179 C C . PRO B 1 53 ? -6.355 -19.125 -7.555 1 78.44 53 PRO B C 1
ATOM 1181 O O . PRO B 1 53 ? -6.277 -19.75 -6.492 1 78.44 53 PRO B O 1
ATOM 1184 N N . PHE B 1 54 ? -5.719 -18.141 -7.809 1 84.69 54 PHE B N 1
ATOM 1185 C CA . PHE B 1 54 ? -4.996 -17.469 -6.742 1 84.69 54 PHE B CA 1
ATOM 1186 C C . PHE B 1 54 ? -5.453 -16.016 -6.625 1 84.69 54 PHE B C 1
ATOM 1188 O O . PHE B 1 54 ? -5.609 -15.32 -7.637 1 84.69 54 PHE B O 1
ATOM 1195 N N . SER B 1 55 ? -5.887 -15.602 -5.422 1 91.88 55 SER B N 1
ATOM 1196 C CA . SER B 1 55 ? -6.195 -14.211 -5.113 1 91.88 55 SER B CA 1
ATOM 1197 C C . SER B 1 55 ? -5.73 -13.836 -3.713 1 91.88 55 SER B C 1
ATOM 1199 O O . SER B 1 55 ? -6.02 -14.547 -2.746 1 91.88 55 SER B O 1
ATOM 1201 N N . ALA B 1 56 ? -4.965 -12.75 -3.631 1 94.94 56 ALA B N 1
ATOM 1202 C CA . ALA B 1 56 ? -4.441 -12.312 -2.338 1 94.94 56 ALA B CA 1
ATOM 1203 C C . ALA B 1 56 ? -4.699 -10.828 -2.117 1 94.94 56 ALA B C 1
ATOM 1205 O O . ALA B 1 56 ? -4.785 -10.055 -3.076 1 94.94 56 ALA B O 1
ATOM 1206 N N . VAL B 1 57 ? -4.879 -10.461 -0.885 1 96.38 57 VAL B N 1
ATOM 1207 C CA . VAL B 1 57 ? -4.984 -9.062 -0.494 1 96.38 57 VAL B CA 1
ATOM 1208 C C . VAL B 1 57 ? -3.734 -8.641 0.278 1 96.38 57 VAL B C 1
ATOM 1210 O O . VAL B 1 57 ? -3.373 -9.273 1.274 1 96.38 57 VAL B O 1
ATOM 1213 N N . VAL B 1 58 ? -3.076 -7.57 -0.235 1 96.81 58 VAL B N 1
ATOM 1214 C CA . VAL B 1 58 ? -1.817 -7.098 0.33 1 96.81 58 VAL B CA 1
ATOM 1215 C C . VAL B 1 58 ? -2.004 -5.691 0.904 1 96.81 58 VAL B C 1
ATOM 1217 O O . VAL B 1 58 ? -2.611 -4.832 0.267 1 96.81 58 VAL B O 1
ATOM 1220 N N . PHE B 1 59 ? -1.448 -5.52 2.07 1 95.44 59 PHE B N 1
ATOM 1221 C CA . PHE B 1 59 ? -1.532 -4.219 2.729 1 95.44 59 PHE B CA 1
ATOM 1222 C C . PHE B 1 59 ? -0.153 -3.582 2.844 1 95.44 59 PHE B C 1
ATOM 1224 O O . PHE B 1 59 ? 0.857 -4.285 2.914 1 95.44 59 PHE B O 1
ATOM 1231 N N . HIS B 1 60 ? -0.141 -2.297 2.961 1 92.38 60 HIS B N 1
ATOM 1232 C CA . HIS B 1 60 ? 1.129 -1.583 3.025 1 92.38 60 HIS B CA 1
ATOM 1233 C C . HIS B 1 60 ? 1.854 -1.865 4.336 1 92.38 60 HIS B C 1
ATOM 1235 O O . HIS B 1 60 ? 3.064 -1.657 4.441 1 92.38 60 HIS B O 1
ATOM 1241 N N . CYS B 1 61 ? 1.156 -2.279 5.262 1 92.31 61 CYS B N 1
ATOM 1242 C CA . CYS B 1 61 ? 1.789 -2.699 6.508 1 92.31 61 CYS B CA 1
ATOM 1243 C C . CYS B 1 61 ? 2.541 -4.012 6.32 1 92.31 61 CYS B C 1
ATOM 1245 O O . CYS B 1 61 ? 3.137 -4.531 7.266 1 92.31 61 CYS B O 1
ATOM 1247 N N . ARG B 1 62 ? 2.443 -4.625 5.246 1 94.06 62 ARG B N 1
ATOM 1248 C CA . ARG B 1 62 ? 3.17 -5.812 4.812 1 94.06 62 ARG B CA 1
ATOM 1249 C C . ARG B 1 62 ? 2.443 -7.086 5.238 1 94.06 62 ARG B C 1
ATOM 1251 O O . ARG B 1 62 ? 2.939 -8.195 5.016 1 94.06 62 ARG B O 1
ATOM 1258 N N . HIS B 1 63 ? 1.248 -6.984 5.762 1 95.56 63 HIS B N 1
ATOM 1259 C CA . HIS B 1 63 ? 0.408 -8.156 5.992 1 95.56 63 HIS B CA 1
ATOM 1260 C C . HIS B 1 63 ? -0.323 -8.57 4.723 1 95.56 63 HIS B C 1
ATOM 1262 O O . HIS B 1 63 ? -0.786 -7.715 3.961 1 95.56 63 HIS B O 1
ATOM 1268 N N . MET B 1 64 ? -0.417 -9.859 4.605 1 97.44 64 MET B N 1
ATOM 1269 C CA . MET B 1 64 ? -1.053 -10.406 3.408 1 97.44 64 MET B CA 1
ATOM 1270 C C . MET B 1 64 ? -2.025 -11.523 3.771 1 97.44 64 MET B C 1
ATOM 1272 O O . MET B 1 64 ? -1.809 -12.25 4.742 1 97.44 64 MET B O 1
ATOM 1276 N N . PHE B 1 65 ? -3.133 -11.648 2.975 1 96.5 65 PHE B N 1
ATOM 1277 C CA . PHE B 1 65 ? -4.172 -12.656 3.182 1 96.5 65 PHE B CA 1
ATOM 1278 C C . PHE B 1 65 ? -4.652 -13.219 1.851 1 96.5 65 PHE B C 1
ATOM 1280 O O . PHE B 1 65 ? -4.738 -12.492 0.857 1 96.5 65 PHE B O 1
ATOM 1287 N N . HIS B 1 66 ? -4.891 -14.477 1.887 1 94.94 66 HIS B N 1
ATOM 1288 C CA . HIS B 1 66 ? -5.738 -14.93 0.789 1 94.94 66 HIS B CA 1
ATOM 1289 C C . HIS B 1 66 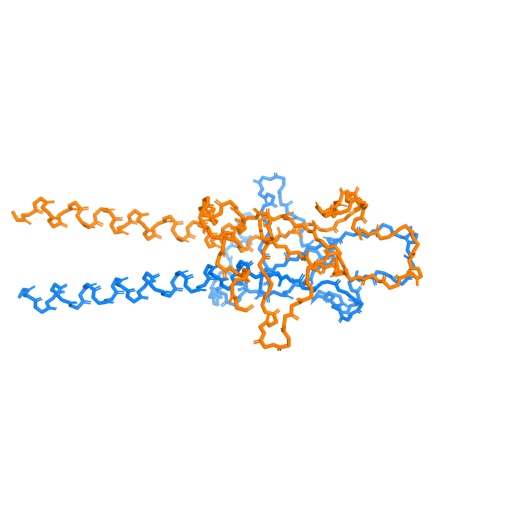? -7.066 -14.18 0.773 1 94.94 66 HIS B C 1
ATOM 1291 O O . HIS B 1 66 ? -7.633 -13.891 1.829 1 94.94 66 HIS B O 1
ATOM 1297 N N . LYS B 1 67 ? -7.555 -13.984 -0.326 1 93.62 67 LYS B N 1
ATOM 1298 C CA . LYS B 1 67 ? -8.844 -13.305 -0.413 1 93.62 67 LYS B CA 1
ATOM 1299 C C . LYS B 1 67 ? -9.922 -14.07 0.352 1 93.62 67 LYS B C 1
ATOM 1301 O O . LYS B 1 67 ? -10.727 -13.469 1.063 1 93.62 67 LYS B O 1
ATOM 1306 N N . GLU B 1 68 ? -9.867 -15.312 0.172 1 91.69 68 GLU B N 1
ATOM 1307 C CA . GLU B 1 68 ? -10.891 -16.172 0.77 1 91.69 68 GLU B CA 1
ATOM 1308 C C . GLU B 1 68 ? -10.727 -16.25 2.285 1 91.69 68 GLU B C 1
ATOM 1310 O O . GLU B 1 68 ? -11.633 -16.688 2.992 1 91.69 68 GLU B O 1
ATOM 1315 N N . CYS B 1 69 ? -9.578 -15.883 2.812 1 93.94 69 CYS B N 1
ATOM 1316 C CA . CYS B 1 69 ? -9.32 -15.961 4.246 1 93.94 69 CYS B CA 1
ATOM 1317 C C . CYS B 1 69 ? -9.773 -14.688 4.949 1 93.94 69 CYS B C 1
ATOM 1319 O O . CYS B 1 69 ? -9.789 -14.625 6.18 1 93.94 69 CYS B O 1
ATOM 1321 N N . LEU B 1 70 ? -10.062 -13.641 4.191 1 91.12 70 LEU B N 1
ATOM 1322 C CA . LEU B 1 70 ? -10.562 -12.398 4.758 1 91.12 70 LEU B CA 1
ATOM 1323 C C . LEU B 1 70 ? -12.078 -12.438 4.91 1 91.12 70 LEU B C 1
ATOM 1325 O O . LEU B 1 70 ? -12.766 -13.125 4.148 1 91.12 70 LEU B O 1
ATOM 1329 N N . PRO B 1 71 ? -12.492 -11.727 6.004 1 84.56 71 PRO B N 1
ATOM 1330 C CA . PRO B 1 71 ? -13.953 -11.656 6.133 1 84.56 71 PRO B CA 1
ATOM 1331 C C . PRO B 1 71 ? -14.625 -11.023 4.918 1 84.56 71 PRO B C 1
ATOM 1333 O O . PRO B 1 71 ? -14.039 -10.148 4.277 1 84.56 71 PRO B O 1
ATOM 1336 N N . MET B 1 72 ? -15.734 -11.617 4.551 1 75.81 72 MET B N 1
ATOM 1337 C CA . MET B 1 72 ? -16.469 -11.094 3.4 1 75.81 72 MET B CA 1
ATOM 1338 C C . MET B 1 72 ? -16.875 -9.641 3.623 1 75.81 72 MET B C 1
ATOM 1340 O O . MET B 1 72 ? -17.328 -9.281 4.707 1 75.81 72 MET B O 1
ATOM 1344 N N . THR B 1 73 ? -16.25 -8.828 2.848 1 69.75 73 THR B N 1
ATOM 1345 C CA . THR B 1 73 ? -16.625 -7.422 2.93 1 69.75 73 THR B CA 1
ATOM 1346 C C . THR B 1 73 ? -18.078 -7.227 2.504 1 69.75 73 THR B C 1
ATOM 1348 O O . THR B 1 73 ? -18.625 -8.016 1.72 1 69.75 73 THR B O 1
ATOM 1351 N N . SER B 1 74 ? -18.781 -6.508 3.25 1 64.62 74 SER B N 1
ATOM 1352 C CA . SER B 1 74 ? -20.156 -6.188 2.885 1 64.62 74 SER B CA 1
ATOM 1353 C C . SER B 1 74 ? -20.219 -5.496 1.526 1 64.62 74 SER B C 1
ATOM 1355 O O . SER B 1 74 ? -19.266 -4.836 1.113 1 64.62 74 SER B O 1
ATOM 1357 N N . MET B 1 75 ? -21.156 -5.98 0.684 1 63.84 75 MET B N 1
ATOM 1358 C CA . MET B 1 75 ? -21.422 -5.387 -0.626 1 63.84 75 MET B CA 1
ATOM 1359 C C . MET B 1 75 ? -21.312 -3.867 -0.564 1 63.84 75 MET B C 1
ATOM 1361 O O . MET B 1 75 ? -20.922 -3.227 -1.541 1 63.84 75 MET B O 1
ATOM 1365 N N . ASN B 1 76 ? -21.547 -3.281 0.62 1 62.34 76 ASN B N 1
ATOM 1366 C CA . ASN B 1 76 ? -21.656 -1.833 0.761 1 62.34 76 ASN B CA 1
ATOM 1367 C C . ASN B 1 76 ? -20.312 -1.202 1.095 1 62.34 76 ASN B C 1
ATOM 1369 O O . ASN B 1 76 ? -20.141 0.015 0.991 1 62.34 76 ASN B O 1
ATOM 1373 N N . SER B 1 77 ? -19.359 -2.002 1.562 1 64.5 77 SER B N 1
ATOM 1374 C CA . SER B 1 77 ? -18.062 -1.399 1.874 1 64.5 77 SER B CA 1
ATOM 1375 C C . SER B 1 77 ? -16.906 -2.301 1.438 1 64.5 77 SER B C 1
ATOM 1377 O O . SER B 1 77 ? -16.312 -3 2.262 1 64.5 77 SER B O 1
ATOM 1379 N N . PRO B 1 78 ? -16.672 -2.203 0.228 1 70.19 78 PRO B N 1
ATOM 1380 C CA . PRO B 1 78 ? -15.68 -3.127 -0.334 1 70.19 78 PRO B CA 1
ATOM 1381 C C . PRO B 1 78 ? -14.25 -2.805 0.105 1 70.19 78 PRO B C 1
ATOM 1383 O O . PRO B 1 78 ? -13.32 -3.535 -0.235 1 70.19 78 PRO B O 1
ATOM 1386 N N . VAL B 1 79 ? -14.203 -1.754 1.049 1 77.5 79 VAL B N 1
ATOM 1387 C CA . VAL B 1 79 ? -12.867 -1.36 1.491 1 77.5 79 VAL B CA 1
ATOM 1388 C C . VAL B 1 79 ? -12.367 -2.338 2.551 1 77.5 79 VAL B C 1
ATOM 1390 O O . VAL B 1 79 ? -13.086 -2.654 3.502 1 77.5 79 VAL B O 1
ATOM 1393 N N . GLN B 1 80 ? -11.172 -2.891 2.264 1 88.44 80 GLN B N 1
ATOM 1394 C CA . GLN B 1 80 ? -10.594 -3.82 3.227 1 88.44 80 GLN B CA 1
ATOM 1395 C C . GLN B 1 80 ? -9.359 -3.223 3.896 1 88.44 80 GLN B C 1
ATOM 1397 O O . GLN B 1 80 ? -8.484 -2.68 3.223 1 88.44 80 GLN B O 1
ATOM 1402 N N . PHE B 1 81 ? -9.445 -3.188 5.223 1 91.56 81 PHE B N 1
ATOM 1403 C CA . PHE B 1 81 ? -8.273 -2.809 6.008 1 91.56 81 PHE B CA 1
ATOM 1404 C C . PHE B 1 81 ? -7.633 -4.035 6.648 1 91.56 81 PHE B C 1
ATOM 1406 O O . PHE B 1 81 ? -8.281 -5.074 6.797 1 91.56 81 PHE B O 1
ATOM 1413 N N . CYS B 1 82 ? -6.387 -3.93 6.926 1 93 82 CYS B N 1
ATOM 1414 C CA . CYS B 1 82 ? -5.676 -5.035 7.559 1 93 82 CYS B CA 1
ATOM 1415 C C . CYS B 1 82 ? -6.301 -5.387 8.906 1 93 82 CYS B C 1
ATOM 1417 O O . CYS B 1 82 ? -6.359 -4.547 9.805 1 93 82 CYS B O 1
ATOM 1419 N N . ASN B 1 83 ? -6.664 -6.586 9.047 1 88.62 83 ASN B N 1
ATOM 1420 C CA . ASN B 1 83 ? -7.312 -7.043 10.273 1 88.62 83 ASN B CA 1
ATOM 1421 C C . ASN B 1 83 ? -6.355 -7 11.461 1 88.62 83 ASN B C 1
ATOM 1423 O O . ASN B 1 83 ? -6.773 -6.73 12.586 1 88.62 83 ASN B O 1
ATOM 1427 N N . ILE B 1 84 ? -5.156 -7.203 11.188 1 92.88 84 ILE B N 1
ATOM 1428 C CA . ILE B 1 84 ? -4.152 -7.254 12.242 1 92.88 84 ILE B CA 1
ATOM 1429 C C . ILE B 1 84 ? -3.869 -5.844 12.75 1 92.88 84 ILE B C 1
ATOM 1431 O O . ILE B 1 84 ? -3.912 -5.594 13.953 1 92.88 84 ILE B O 1
ATOM 1435 N N . CYS B 1 85 ? -3.66 -4.961 11.781 1 89.81 85 CYS B N 1
ATOM 1436 C CA . CYS B 1 85 ? -3.336 -3.588 12.164 1 89.81 85 CYS B CA 1
ATOM 1437 C C . CYS B 1 85 ? -4.566 -2.863 12.695 1 89.81 85 CYS B C 1
ATOM 1439 O O . CYS B 1 85 ? -4.453 -1.997 13.562 1 89.81 85 CYS B O 1
ATOM 1441 N N . SER B 1 86 ? -5.68 -3.117 12.164 1 86.88 86 SER B N 1
ATOM 1442 C CA . SER B 1 86 ? -6.918 -2.518 12.641 1 86.88 86 SER B CA 1
ATOM 1443 C C . SER B 1 86 ? -7.211 -2.924 14.078 1 86.88 86 SER B C 1
ATOM 1445 O O . SER B 1 86 ? -7.801 -2.152 14.836 1 86.88 86 SER B O 1
ATOM 1447 N N . ALA B 1 87 ? -6.93 -4.109 14.336 1 82 87 ALA B N 1
ATOM 1448 C CA . ALA B 1 87 ? -7.145 -4.59 15.695 1 82 87 ALA B CA 1
ATOM 1449 C C . ALA B 1 87 ? -6.266 -3.832 16.688 1 82 87 ALA B C 1
ATOM 1451 O O . ALA B 1 87 ? -6.699 -3.533 17.812 1 82 87 ALA B O 1
ATOM 1452 N N . LYS B 1 88 ? -5.105 -3.623 16.266 1 74.19 88 LYS B N 1
ATOM 1453 C CA . LYS B 1 88 ? -4.18 -2.885 17.125 1 74.19 88 LYS B CA 1
ATOM 1454 C C . LYS B 1 88 ? -4.711 -1.488 17.422 1 74.19 88 LYS B C 1
ATOM 1456 O O . LYS B 1 88 ? -4.469 -0.952 18.516 1 74.19 88 LYS B O 1
ATOM 1461 N N . HIS B 1 89 ? -5.414 -0.95 16.469 1 69.31 89 HIS B N 1
ATOM 1462 C CA . HIS B 1 89 ? -5.926 0.406 16.641 1 69.31 89 HIS B CA 1
ATOM 1463 C C . HIS B 1 89 ? -7.238 0.408 17.406 1 69.31 89 HIS B C 1
ATOM 1465 O O . HIS B 1 89 ? -7.637 1.434 17.969 1 69.31 89 HIS B O 1
ATOM 1471 N N . ARG B 1 90 ? -8.07 -0.762 17.375 1 66.44 90 ARG B N 1
ATOM 1472 C CA . ARG B 1 90 ? -9.352 -0.835 18.062 1 66.44 90 ARG B CA 1
ATOM 1473 C C . ARG B 1 90 ? -9.156 -0.958 19.578 1 66.44 90 ARG B C 1
ATOM 1475 O O . ARG B 1 90 ? -8.266 -1.679 20.031 1 66.44 90 ARG B O 1
ATOM 1482 N N . GLY B 1 91 ? -9.031 -0.002 20.125 1 54.94 91 GLY B N 1
ATOM 1483 C CA . GLY B 1 91 ? -8.953 -0.083 21.578 1 54.94 91 GLY B CA 1
ATOM 1484 C C . GLY B 1 91 ? -9.812 -1.192 22.156 1 54.94 91 GLY B C 1
ATOM 1485 O O . GLY B 1 91 ? -10.633 -1.781 21.453 1 54.94 91 GLY B O 1
ATOM 1486 N N . PRO B 1 92 ? -9.461 -1.767 23.312 1 54.44 92 PRO B N 1
ATOM 1487 C CA . PRO B 1 92 ? -10.18 -2.844 24 1 54.44 92 PRO B CA 1
ATOM 1488 C C . PRO B 1 92 ? -11.688 -2.762 23.797 1 54.44 92 PRO B C 1
ATOM 1490 O O . PRO B 1 92 ? -12.383 -3.777 23.891 1 54.44 92 PRO B O 1
ATOM 1493 N N . GLY B 1 93 ? -12.25 -1.705 23.531 1 47.59 93 GLY B N 1
ATOM 1494 C CA . GLY B 1 93 ? -13.688 -1.489 23.562 1 47.59 93 GLY B CA 1
ATOM 1495 C C . GLY B 1 93 ? -14.328 -1.625 22.188 1 47.59 93 GLY B C 1
ATOM 1496 O O . GLY B 1 93 ? -15.547 -1.482 22.047 1 47.59 93 GLY B O 1
ATOM 1497 N N . SER B 1 94 ? -13.609 -1.626 21.141 1 48.34 94 SER B N 1
ATOM 1498 C CA . SER B 1 94 ? -14.219 -1.613 19.812 1 48.34 94 SER B CA 1
ATOM 1499 C C . SER B 1 94 ? -14.891 -2.943 19.5 1 48.34 94 SER B C 1
ATOM 1501 O O . SER B 1 94 ? -15.531 -3.092 18.453 1 48.34 94 SER B O 1
ATOM 1503 N N . ALA B 1 95 ? -14.484 -4.051 19.891 1 41.69 95 ALA B N 1
ATOM 1504 C CA . ALA B 1 95 ? -15.117 -5.352 19.656 1 41.69 95 ALA B CA 1
ATOM 1505 C C . ALA B 1 95 ? -16.609 -5.301 19.984 1 41.69 95 ALA B C 1
ATOM 1507 O O . ALA B 1 95 ? -17.375 -6.148 19.516 1 41.69 95 ALA B O 1
ATOM 1508 N N . MET B 1 96 ? -16.906 -4.699 20.922 1 41.56 96 MET B N 1
ATOM 1509 C CA . MET B 1 96 ? -18.25 -4.852 21.5 1 41.56 96 MET B CA 1
ATOM 1510 C C . MET B 1 96 ? -19.312 -4.238 20.594 1 41.56 96 MET B C 1
ATOM 1512 O O . MET B 1 96 ? -20.453 -4.672 20.609 1 41.56 96 MET B O 1
ATOM 1516 N N . LEU B 1 97 ? -18.969 -3.307 19.781 1 38.31 97 LEU B N 1
ATOM 1517 C CA . LEU B 1 97 ? -20.047 -2.578 19.125 1 38.31 97 LEU B CA 1
ATOM 1518 C C . LEU B 1 97 ? -20.531 -3.309 17.875 1 38.31 97 LEU B C 1
ATOM 1520 O O . LEU B 1 97 ? -21.625 -3.057 17.391 1 38.31 97 LEU B O 1
ATOM 1524 N N . GLU B 1 98 ? -19.781 -3.998 17.219 1 40.34 98 GLU B N 1
ATOM 1525 C CA . GLU B 1 98 ? -20.281 -4.613 15.992 1 40.34 98 GLU B CA 1
ATOM 1526 C C . GLU B 1 98 ? -21.25 -5.746 16.297 1 40.34 98 GLU B C 1
ATOM 1528 O O . GLU B 1 98 ? -21.859 -6.316 15.391 1 40.34 98 GLU B O 1
ATOM 1533 N N . MET B 1 99 ? -21.203 -6.34 17.359 1 31.75 99 MET B N 1
ATOM 1534 C CA . MET B 1 99 ? -22.219 -7.359 17.609 1 31.75 99 MET B CA 1
ATOM 1535 C C . MET B 1 99 ? -23.609 -6.734 17.734 1 31.75 99 MET B C 1
ATOM 1537 O O . MET B 1 99 ? -24.609 -7.445 17.766 1 31.75 99 MET B O 1
ATOM 1541 N N . LYS B 1 100 ? -23.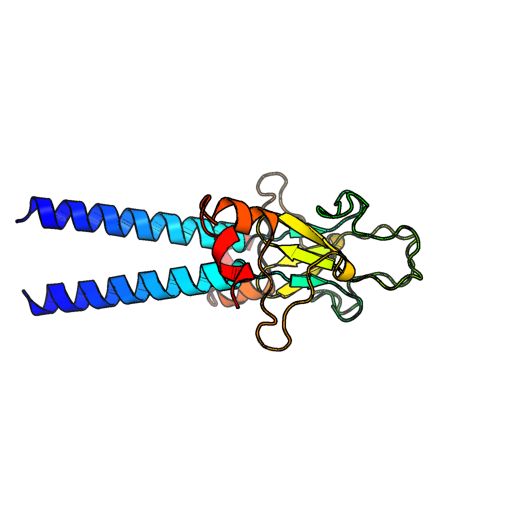719 -5.488 18.125 1 33.28 100 LYS B N 1
ATOM 1542 C CA . LYS B 1 100 ? -25.094 -5.051 18.391 1 33.28 100 LYS B CA 1
ATOM 1543 C C . LYS B 1 100 ? -25.781 -4.559 17.125 1 33.28 100 LYS B C 1
ATOM 1545 O O . LYS B 1 100 ? -26.938 -4.125 17.172 1 33.28 100 LYS B O 1
ATOM 1550 N N . LYS B 1 101 ? -25.172 -4.434 15.945 1 28.33 101 LYS B N 1
ATOM 1551 C CA . LYS B 1 101 ? -26.141 -4.172 14.891 1 28.33 101 LYS B CA 1
ATOM 1552 C C . LYS B 1 101 ? -26.672 -5.473 14.297 1 28.33 101 LYS B C 1
ATOM 1554 O O . LYS B 1 101 ? -25.922 -6.434 14.125 1 28.33 101 LYS B O 1
#

pLDDT: mean 80.7, std 17.89, range [28.27, 97.44]

Nearest PDB structures (foldseek):
  4r2y-assembly2_B  TM=5.298E-01  e=1.185E+00  Homo sapiens
  4r2y-assembly2_B  TM=4.594E-01  e=1.176E+00  Homo sapiens

Foldseek 3Di:
DVVVVVVVVVVVVVVVVVVVVVVVLLPDDADQDQPDAAPQPRHGQDDPDPVDDHAKDAHSVGHIHTPVSDPDDPPVDPDDDDPVVVVVVCPPPNVPPVVVD/DVVVVVVVVVVVVVVVVVVVVVVVLLPDDADQDQPAAAPQPRHGQDDPDPPDDHAKDAHSVGHIHTPVSDPDDPPVDPDDDDPVVVVVVCPPPNVPPVVVD

InterPro domains:
  IPR001841 Zinc finger, RING-type [PS50089] (38-86)
  IPR013083 Zinc finger, RING/FYVE/PHD-type [G3DSA:3.30.40.10] (13-96)
  IPR045111 Vacuolar protein sorting-associated protein Vps41/Vps8 [PTHR12616] (3-93)
  IPR057779 Vps41, C-terminal RING finger [PF23555] (36-87)

Organism: Balaenoptera physalus (NCBI:txid9770)

Solvent-accessible surface area (backbone atoms only — not comparable to full-atom values): 11788 Å² total; per-residue (Å²): 114,67,65,62,52,48,51,49,48,48,52,50,49,50,49,50,49,52,53,51,51,53,40,55,61,41,46,35,49,43,82,46,37,71,84,40,47,13,77,75,80,68,41,57,59,53,61,78,56,33,84,49,91,58,48,33,33,39,28,64,88,69,53,32,30,38,50,86,69,46,80,80,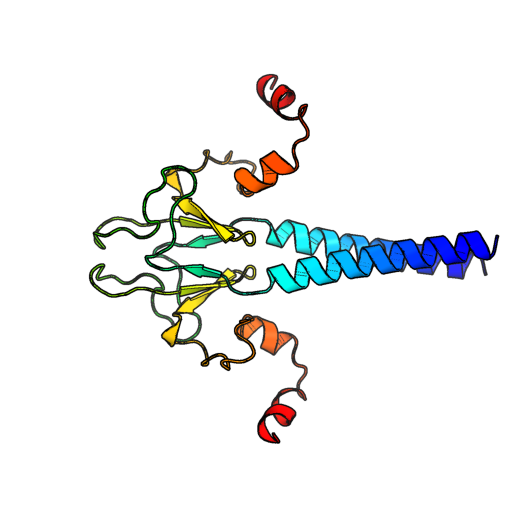59,50,94,88,43,76,74,44,63,50,68,68,62,49,51,72,67,40,52,94,68,55,72,64,58,67,72,73,111,112,70,64,60,52,49,49,50,48,49,52,47,50,49,49,49,49,51,51,50,51,53,42,54,59,41,44,34,49,42,82,48,36,74,84,39,47,13,77,74,80,68,41,56,61,54,60,78,57,33,86,49,91,59,49,33,33,40,28,65,89,69,52,32,31,40,49,86,70,44,79,81,58,50,94,88,44,78,73,45,61,52,68,70,63,48,49,71,68,39,52,96,69,54,73,63,59,69,72,73,109

Radius of gyration: 20.98 Å; Cα contacts (8 Å, |Δi|>4): 244; chains: 2; bounding box: 53×65×44 Å

Secondary structure (DSSP, 8-state):
-HHHHHHHHHHHHHHHHHHHHHHHHHTB-EEESTT-B-TTT-SBSS-SSTTS---EEE-TTS-EEEGGGS----TT----B-HHHHHHHS-TTTTSGGG--/-HHHHHHHHHHHHHHHHHHHHHHHHHTB-EEESTT-B-TTT-SBSS-SSTTS---EEE-TTS-EEEGGGS----TT----B-HHHHHHHS-TTTTTGGG--

Sequence (202 aa):
ILLREGCKKILVADSLSLLKKMHRTQMKGILVDEENICESCLSPILPSDAAKPFSAVVFHCRHMFHKECLPMTSMNSPVQFCNICSAKHRGPGSAMLEMKKILLREGCKKILVADSLSLLKKMHRTQMKGILVDEENICESCLSPILPSDAAKPFSAVVFHCRHMFHKECLPMTSMNSPVQFCNICSAKHRGPGSAMLEMKK